Protein AF-A0A239I0W2-F1 (afdb_monomer_lite)

Structure (mmCIF, N/CA/C/O backbone):
data_AF-A0A239I0W2-F1
#
_entry.id   AF-A0A239I0W2-F1
#
loop_
_atom_site.group_PDB
_atom_site.id
_atom_site.type_symbol
_atom_site.label_atom_id
_atom_site.label_alt_id
_atom_site.label_comp_id
_atom_site.label_asym_id
_atom_site.label_entity_id
_atom_site.label_seq_id
_atom_site.pdbx_PDB_ins_code
_atom_site.Cartn_x
_atom_site.Cartn_y
_atom_site.Cartn_z
_atom_site.occupancy
_atom_site.B_iso_or_equiv
_atom_site.auth_seq_id
_atom_site.auth_comp_id
_atom_site.auth_asym_id
_atom_site.auth_atom_id
_atom_site.pdbx_PDB_model_num
ATOM 1 N N . MET A 1 1 ? 17.261 -7.254 -11.934 1.00 35.50 1 MET A N 1
ATOM 2 C CA . MET A 1 1 ? 16.416 -6.445 -12.837 1.00 35.50 1 MET A CA 1
ATOM 3 C C . MET A 1 1 ? 16.730 -4.997 -12.503 1.00 35.50 1 MET A C 1
ATOM 5 O O . MET A 1 1 ? 16.764 -4.676 -11.326 1.00 35.50 1 MET A O 1
ATOM 9 N N . SER A 1 2 ? 17.147 -4.183 -13.470 1.00 27.00 2 SER A N 1
ATOM 10 C CA . SER A 1 2 ? 17.556 -2.799 -13.203 1.00 27.00 2 SER A CA 1
ATOM 11 C C . SER A 1 2 ? 16.414 -1.898 -13.608 1.00 27.00 2 SER A C 1
ATOM 13 O O . SER A 1 2 ? 16.092 -1.856 -14.787 1.00 27.00 2 SER A O 1
ATOM 15 N N . TRP A 1 3 ? 15.837 -1.196 -12.646 1.00 40.69 3 TRP A N 1
ATOM 16 C CA . TRP A 1 3 ? 14.808 -0.207 -12.903 1.00 40.69 3 TRP A CA 1
ATOM 17 C C . TRP A 1 3 ? 15.434 1.182 -12.867 1.00 40.69 3 TRP A C 1
ATOM 19 O O . TRP A 1 3 ? 16.377 1.449 -12.122 1.00 40.69 3 TRP A O 1
ATOM 29 N N . THR A 1 4 ? 14.910 2.057 -13.702 1.00 29.58 4 THR A N 1
ATOM 30 C CA . THR A 1 4 ? 15.209 3.480 -13.695 1.00 29.58 4 THR A CA 1
ATOM 31 C C . THR A 1 4 ? 13.862 4.170 -13.674 1.00 29.58 4 THR A C 1
ATOM 33 O O . THR A 1 4 ? 13.246 4.267 -14.735 1.00 29.58 4 THR A O 1
ATOM 36 N N . PRO A 1 5 ? 13.367 4.605 -12.498 1.00 32.25 5 PRO A N 1
ATOM 37 C CA . PRO A 1 5 ? 12.377 5.664 -12.451 1.00 32.25 5 PRO A CA 1
ATOM 38 C C . PRO A 1 5 ? 12.811 6.750 -13.428 1.00 32.25 5 PRO A C 1
ATOM 40 O O . PRO A 1 5 ? 13.963 7.188 -13.369 1.00 32.25 5 PRO A O 1
ATOM 43 N N . GLY A 1 6 ? 11.935 7.145 -14.349 1.00 27.58 6 GLY A N 1
ATOM 44 C CA . GLY A 1 6 ? 12.206 8.298 -15.197 1.00 27.58 6 GLY A CA 1
ATOM 45 C C . GLY A 1 6 ? 12.576 9.527 -14.351 1.00 27.58 6 GLY A C 1
ATOM 46 O O . GLY A 1 6 ? 12.414 9.524 -13.124 1.00 27.58 6 GLY A O 1
ATOM 47 N N . PRO A 1 7 ? 13.073 10.614 -14.970 1.00 28.84 7 PRO A N 1
ATOM 48 C CA . PRO A 1 7 ? 13.047 11.900 -14.281 1.00 28.84 7 PRO A CA 1
ATOM 49 C C . PRO A 1 7 ? 11.642 12.087 -13.699 1.00 28.84 7 PRO A C 1
ATOM 51 O O . PRO A 1 7 ? 10.673 11.764 -14.383 1.00 28.84 7 PRO A O 1
ATOM 54 N N . PHE A 1 8 ? 11.535 12.568 -12.457 1.00 36.06 8 PHE A N 1
ATOM 55 C CA . PHE A 1 8 ? 10.269 13.041 -11.899 1.00 36.06 8 PHE A CA 1
ATOM 56 C C . PHE A 1 8 ? 9.732 14.161 -12.805 1.00 36.06 8 PHE A C 1
ATOM 58 O O . PHE A 1 8 ? 9.977 15.344 -12.583 1.0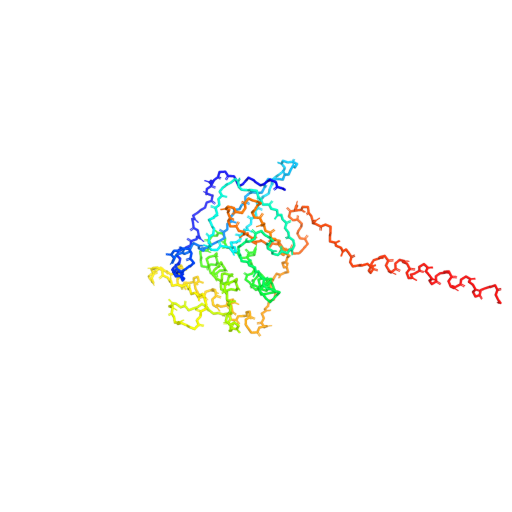0 36.06 8 PHE A O 1
ATOM 65 N N . GLY A 1 9 ? 9.076 13.790 -13.895 1.00 28.92 9 GLY A N 1
ATOM 66 C CA . GLY A 1 9 ? 8.245 14.653 -14.700 1.00 28.92 9 GLY A CA 1
ATOM 67 C C . GLY A 1 9 ? 6.846 14.401 -14.203 1.00 28.92 9 GLY A C 1
ATOM 68 O O . GLY A 1 9 ? 6.211 13.494 -14.709 1.00 28.92 9 GLY A O 1
ATOM 69 N N . TYR A 1 10 ? 6.429 15.140 -13.174 1.00 36.44 10 TYR A N 1
ATOM 70 C CA . TYR A 1 10 ? 5.086 15.058 -12.603 1.00 36.44 10 TYR A CA 1
ATOM 71 C C . TYR A 1 10 ? 4.049 15.360 -13.697 1.00 36.44 10 TYR A C 1
ATOM 73 O O . TYR A 1 10 ? 3.921 16.529 -14.078 1.00 36.44 10 TYR A O 1
ATOM 81 N N . PRO A 1 11 ? 3.319 14.369 -14.238 1.00 29.33 11 PRO A N 1
ATOM 82 C CA . PRO A 1 11 ? 2.270 14.608 -15.205 1.00 29.33 11 PRO A CA 1
ATOM 83 C C . PRO A 1 11 ? 0.937 14.592 -14.449 1.00 29.33 11 PRO A C 1
ATOM 85 O O . PRO A 1 11 ? 0.147 13.676 -14.605 1.00 29.33 11 PRO A O 1
ATOM 88 N N . GLY A 1 12 ? 0.692 15.590 -13.598 1.00 33.28 12 GLY A N 1
ATOM 89 C CA . GLY A 1 12 ? -0.578 15.708 -12.875 1.00 33.28 12 GLY A CA 1
ATOM 90 C C . GLY A 1 12 ? -0.415 16.259 -11.465 1.00 33.28 12 GLY A C 1
ATOM 91 O O . GLY A 1 12 ? 0.603 16.033 -10.814 1.00 33.28 12 GLY A O 1
ATOM 92 N N . ASP A 1 13 ? -1.402 17.037 -11.025 1.00 38.59 13 ASP A N 1
ATOM 93 C CA . ASP A 1 13 ? -1.449 17.663 -9.706 1.00 38.59 13 ASP A CA 1
ATOM 94 C C . ASP A 1 13 ? -1.295 16.619 -8.590 1.00 38.59 13 ASP A C 1
ATOM 96 O O . ASP A 1 13 ? -2.000 15.616 -8.570 1.00 38.59 13 ASP A O 1
ATOM 100 N N . TYR A 1 14 ? -0.370 16.871 -7.663 1.00 45.56 14 TYR A N 1
ATOM 101 C CA . TYR A 1 14 ? -0.052 16.045 -6.498 1.00 45.56 14 TYR A CA 1
ATOM 102 C C . TYR A 1 14 ? -1.301 15.511 -5.764 1.00 45.56 14 TYR A C 1
ATOM 104 O O . TYR A 1 14 ? -2.185 16.291 -5.409 1.00 45.56 14 TYR A O 1
ATOM 112 N N . LYS A 1 15 ? -1.353 14.193 -5.508 1.00 61.28 15 LYS A N 1
ATOM 113 C CA . LYS A 1 15 ? -2.392 13.515 -4.699 1.00 61.28 15 LYS A CA 1
ATOM 114 C C . LYS A 1 15 ? -1.787 12.623 -3.616 1.00 61.28 15 LYS A C 1
ATOM 116 O O . LYS A 1 15 ? -2.231 11.497 -3.395 1.00 61.28 15 LYS A O 1
ATOM 121 N N . TRP A 1 16 ? -0.728 13.124 -2.994 1.00 61.56 16 TRP A N 1
ATOM 122 C CA . TRP A 1 16 ? -0.186 12.597 -1.750 1.00 61.56 16 TRP A CA 1
ATOM 123 C C . TRP A 1 16 ? -0.358 13.640 -0.664 1.00 61.56 16 TRP A C 1
ATOM 125 O O . TRP A 1 16 ? -0.323 14.837 -0.946 1.00 61.56 16 TRP A O 1
ATOM 135 N N . ASP A 1 17 ? -0.500 13.170 0.565 1.00 62.50 17 ASP A N 1
ATOM 136 C CA . ASP A 1 17 ? -0.611 14.038 1.726 1.00 62.50 17 ASP A CA 1
ATOM 137 C C . ASP A 1 17 ? 0.373 13.639 2.822 1.00 62.50 17 ASP A C 1
ATOM 139 O O . ASP A 1 17 ? 0.927 12.534 2.807 1.00 62.50 17 ASP A O 1
ATOM 143 N N . THR A 1 18 ? 0.637 14.549 3.752 1.00 71.25 18 THR A N 1
ATOM 144 C CA . THR A 1 18 ? 1.572 14.315 4.855 1.00 71.25 18 THR A CA 1
ATOM 145 C C . THR A 1 18 ? 0.802 14.134 6.145 1.00 71.25 18 THR A C 1
ATOM 147 O O . THR A 1 18 ? 0.233 15.074 6.675 1.00 71.25 18 THR A O 1
ATOM 150 N N . PHE A 1 19 ? 0.862 12.938 6.715 1.00 64.88 19 PHE A N 1
ATOM 151 C CA . PHE A 1 19 ? 0.211 12.640 7.986 1.00 64.88 19 PHE A CA 1
ATOM 152 C C . PHE A 1 19 ? 1.243 12.609 9.099 1.00 64.88 19 PHE A C 1
ATOM 154 O O . PHE A 1 19 ? 2.369 12.137 8.902 1.00 64.88 19 PHE A O 1
ATOM 161 N N . LYS A 1 20 ? 0.868 13.058 10.300 1.00 68.75 20 LYS A N 1
ATOM 162 C CA . LYS A 1 20 ? 1.697 12.742 11.466 1.00 68.75 20 LYS A CA 1
ATOM 163 C C . LYS A 1 20 ? 1.524 11.268 11.785 1.00 68.75 20 LYS A C 1
ATOM 165 O O . LYS A 1 20 ? 0.404 10.770 11.904 1.00 68.75 20 LYS A O 1
ATOM 170 N N . THR A 1 21 ? 2.651 10.608 11.977 1.00 64.50 21 THR A N 1
ATOM 171 C CA . THR A 1 21 ? 2.736 9.208 12.380 1.00 64.50 21 THR A CA 1
ATOM 172 C C . THR A 1 21 ? 3.521 9.118 13.682 1.00 64.50 21 THR A C 1
ATOM 174 O O . THR A 1 21 ? 3.960 10.120 14.255 1.00 64.50 21 THR A O 1
ATOM 177 N N . ARG A 1 22 ? 3.681 7.905 14.206 1.00 61.81 22 ARG A N 1
ATOM 178 C CA . ARG A 1 22 ? 4.409 7.662 15.453 1.00 61.81 22 ARG A CA 1
ATOM 179 C C . ARG A 1 22 ? 5.835 8.219 15.360 1.00 61.81 22 ARG A C 1
ATOM 181 O O . ARG A 1 22 ? 6.540 7.904 14.418 1.00 61.81 22 ARG A O 1
ATOM 188 N N . ALA A 1 23 ? 6.303 8.956 16.372 1.00 49.62 23 ALA A N 1
ATOM 189 C CA . ALA A 1 23 ? 7.615 9.633 16.357 1.00 49.62 23 ALA A CA 1
ATOM 190 C C . ALA A 1 23 ? 8.834 8.731 16.047 1.00 49.62 23 ALA A C 1
ATOM 192 O O . ALA A 1 23 ? 9.859 9.222 15.579 1.00 49.62 23 ALA A O 1
ATOM 193 N N . ASN A 1 24 ? 8.726 7.422 16.304 1.00 49.91 24 ASN A N 1
ATOM 194 C CA . ASN A 1 24 ? 9.781 6.448 16.009 1.00 49.91 24 ASN A CA 1
ATOM 195 C C . ASN A 1 24 ? 9.766 5.948 14.552 1.00 49.91 24 ASN A C 1
ATOM 197 O O . ASN A 1 24 ? 10.725 5.309 14.140 1.00 49.91 24 ASN A O 1
ATOM 201 N N . LEU A 1 25 ? 8.707 6.233 13.790 1.00 56.81 25 LEU A N 1
ATOM 202 C CA . LEU A 1 25 ? 8.590 5.962 12.361 1.00 56.81 25 LEU A CA 1
ATOM 203 C C . LEU A 1 25 ? 8.789 7.294 11.624 1.00 56.81 25 LEU A C 1
ATOM 205 O O . LEU A 1 25 ? 8.070 8.260 11.873 1.00 56.81 25 LEU A O 1
ATOM 209 N N . SER A 1 26 ? 9.795 7.375 10.752 1.00 56.12 26 SER A N 1
ATOM 210 C CA . SER A 1 26 ? 10.005 8.522 9.848 1.00 56.12 26 SER A CA 1
ATOM 211 C C . SER A 1 26 ? 10.087 9.913 10.522 1.00 56.12 26 SER A C 1
ATOM 213 O O . SER A 1 26 ? 9.671 10.934 9.983 1.00 56.12 26 SER A O 1
ATOM 215 N N . GLY A 1 27 ? 10.590 9.986 11.760 1.00 59.31 27 GLY A N 1
ATOM 216 C CA . GLY A 1 27 ? 10.677 11.254 12.502 1.00 59.31 27 GLY A CA 1
ATOM 217 C C . GLY A 1 27 ? 9.320 11.872 12.877 1.00 59.31 27 GLY A C 1
ATOM 218 O O . GLY A 1 27 ? 9.277 13.045 13.251 1.00 59.31 27 GLY A O 1
ATOM 219 N N . GLY A 1 28 ? 8.230 11.096 12.809 1.00 64.25 28 GLY A N 1
ATOM 220 C CA . GLY A 1 28 ? 6.875 11.503 13.190 1.00 64.25 28 GLY A CA 1
ATOM 221 C C . GLY A 1 28 ? 5.999 12.041 12.057 1.00 64.25 28 GLY A C 1
ATOM 222 O O . GLY A 1 28 ? 4.925 12.573 12.339 1.00 64.25 28 GLY A O 1
ATOM 223 N N . GLN A 1 29 ? 6.427 11.928 10.797 1.00 70.19 29 GLN A N 1
ATOM 224 C CA . GLN A 1 29 ? 5.636 12.312 9.623 1.00 70.19 29 GLN A CA 1
ATOM 225 C C . GLN A 1 29 ? 5.795 11.285 8.505 1.00 70.19 29 GLN A C 1
ATOM 227 O O . GLN A 1 29 ? 6.887 10.781 8.294 1.00 70.19 29 GLN A O 1
ATOM 232 N N . ALA A 1 30 ? 4.734 11.001 7.757 1.00 73.56 30 ALA A N 1
ATOM 233 C CA . ALA A 1 30 ? 4.794 10.137 6.585 1.00 73.56 30 ALA A CA 1
ATOM 234 C C . ALA A 1 30 ? 4.029 10.747 5.417 1.00 73.56 30 ALA A C 1
ATOM 236 O O . ALA A 1 30 ? 2.905 11.220 5.587 1.00 73.56 30 ALA A O 1
ATOM 237 N N . THR A 1 31 ? 4.616 10.675 4.226 1.00 79.56 31 THR A N 1
ATOM 238 C CA . THR A 1 31 ? 3.895 10.941 2.983 1.00 79.56 31 THR A CA 1
ATOM 239 C C . THR A 1 31 ? 3.103 9.695 2.595 1.00 79.56 31 THR A C 1
ATOM 241 O O . THR A 1 31 ? 3.650 8.590 2.551 1.00 79.56 31 THR A O 1
ATOM 244 N N . ALA A 1 32 ? 1.811 9.867 2.332 1.00 84.88 32 ALA A N 1
ATOM 245 C CA . ALA A 1 32 ? 0.917 8.799 1.918 1.00 84.88 32 ALA A CA 1
ATOM 246 C C . ALA A 1 32 ? 0.326 9.117 0.543 1.00 84.88 32 ALA A C 1
ATOM 248 O O . ALA A 1 32 ? -0.224 10.194 0.342 1.00 84.88 32 ALA A O 1
ATOM 249 N N . GLY A 1 33 ? 0.443 8.179 -0.394 1.00 85.75 33 GLY A N 1
ATOM 250 C CA . GLY A 1 33 ? -0.170 8.249 -1.711 1.00 85.75 33 GLY A CA 1
ATOM 251 C C . GLY A 1 33 ? 0.384 7.186 -2.653 1.00 85.75 33 GLY A C 1
ATOM 252 O O . GLY A 1 33 ? 1.387 6.537 -2.358 1.00 85.75 33 GLY A O 1
ATOM 253 N N . ALA A 1 34 ? -0.284 7.020 -3.787 1.00 85.19 34 ALA A N 1
ATOM 254 C CA . ALA A 1 34 ? 0.155 6.166 -4.874 1.00 85.19 34 ALA A CA 1
ATOM 255 C C . ALA A 1 34 ? 1.339 6.787 -5.633 1.00 85.19 34 ALA A C 1
ATOM 257 O O . ALA A 1 34 ? 1.403 8.001 -5.844 1.00 85.19 34 ALA A O 1
ATOM 258 N N . PHE A 1 35 ? 2.248 5.942 -6.109 1.00 83.12 35 PHE A N 1
ATOM 259 C CA . PHE A 1 35 ? 3.333 6.328 -7.002 1.00 83.12 35 PHE A CA 1
ATOM 260 C C . PHE A 1 35 ? 3.037 5.870 -8.421 1.00 83.12 35 PHE A C 1
ATOM 262 O O . PHE A 1 35 ? 2.888 4.675 -8.668 1.00 83.12 35 PHE A O 1
ATOM 269 N N . GLU A 1 36 ? 3.025 6.806 -9.364 1.00 80.75 36 GLU A N 1
ATOM 270 C CA . GLU A 1 36 ? 3.105 6.482 -10.785 1.00 80.75 36 GLU A CA 1
ATOM 271 C C . GLU A 1 36 ? 4.571 6.281 -11.166 1.00 80.75 36 GLU A C 1
ATOM 273 O O . GLU A 1 36 ? 5.394 7.196 -11.071 1.00 80.75 36 GLU A O 1
ATOM 278 N N . LEU A 1 37 ? 4.914 5.058 -11.562 1.00 79.12 37 LEU A N 1
ATOM 279 C CA . LEU A 1 37 ? 6.281 4.658 -11.855 1.00 79.12 37 LEU A CA 1
ATOM 280 C C . LEU A 1 37 ? 6.390 4.145 -13.285 1.00 79.12 37 LEU A C 1
ATOM 282 O O . LEU A 1 37 ? 5.599 3.317 -13.730 1.00 79.12 37 LEU A O 1
ATOM 286 N N . THR A 1 38 ? 7.445 4.574 -13.973 1.00 80.94 38 THR A N 1
ATOM 287 C CA . THR A 1 38 ? 7.863 3.960 -15.231 1.00 80.94 38 THR A CA 1
ATOM 288 C C . THR A 1 38 ? 8.927 2.917 -14.959 1.00 80.94 38 THR A C 1
ATOM 290 O O . THR A 1 38 ? 9.954 3.148 -14.314 1.00 80.94 38 THR A O 1
ATOM 293 N N . ALA A 1 39 ? 8.677 1.755 -15.517 1.00 77.38 39 ALA A N 1
ATOM 294 C CA . ALA A 1 39 ? 9.457 0.561 -15.386 1.00 77.38 39 ALA A CA 1
ATOM 295 C C . ALA A 1 39 ? 10.274 0.371 -16.678 1.00 77.38 39 ALA A C 1
ATOM 297 O O . ALA A 1 39 ? 9.686 0.304 -17.746 1.00 77.38 39 ALA A O 1
ATOM 298 N N . THR A 1 40 ? 11.611 0.282 -16.625 1.00 81.44 40 THR A N 1
ATOM 299 C CA . THR A 1 40 ? 12.456 -0.115 -17.775 1.00 81.44 40 THR A CA 1
ATOM 300 C C . THR A 1 40 ? 12.961 -1.549 -17.610 1.00 81.44 40 THR A C 1
ATOM 302 O O . THR A 1 40 ? 13.585 -1.880 -16.602 1.00 81.44 40 THR A O 1
ATOM 305 N N . LEU A 1 41 ? 12.708 -2.399 -18.602 1.00 78.62 41 LEU A N 1
ATOM 306 C CA . LEU A 1 41 ? 13.092 -3.809 -18.626 1.00 78.62 41 LEU A CA 1
ATOM 307 C C . LEU A 1 41 ? 14.498 -4.021 -19.230 1.00 78.62 41 LEU A C 1
ATOM 309 O O . LEU A 1 41 ? 15.012 -3.155 -19.941 1.00 78.62 41 LEU A O 1
ATOM 313 N N . PRO A 1 42 ? 15.152 -5.180 -18.989 1.00 76.56 42 PRO A N 1
ATOM 314 C CA . PRO A 1 42 ? 16.476 -5.479 -19.553 1.00 76.56 42 PRO A CA 1
ATOM 315 C C . PRO A 1 42 ? 16.535 -5.472 -21.086 1.00 76.56 42 PRO A C 1
ATOM 317 O O . PRO A 1 42 ? 17.604 -5.268 -21.656 1.00 76.56 42 PRO A O 1
ATOM 320 N N . ASP A 1 43 ? 15.402 -5.702 -21.748 1.00 80.19 43 ASP A N 1
ATOM 321 C CA . ASP A 1 43 ? 15.254 -5.631 -23.203 1.00 80.19 43 ASP A CA 1
ATOM 322 C C . ASP A 1 43 ? 14.978 -4.204 -23.709 1.00 80.19 43 ASP A C 1
ATOM 324 O O . ASP A 1 43 ? 14.670 -4.022 -24.885 1.00 80.19 43 ASP A O 1
ATOM 328 N N . THR A 1 44 ? 15.122 -3.196 -22.839 1.00 79.50 44 THR A N 1
ATOM 329 C CA . THR A 1 44 ? 14.889 -1.759 -23.070 1.00 79.50 44 THR A CA 1
ATOM 330 C C . THR A 1 44 ? 13.435 -1.347 -23.278 1.00 79.50 44 THR A C 1
ATOM 332 O O . THR A 1 44 ? 13.171 -0.162 -23.479 1.00 79.50 44 THR A O 1
ATOM 335 N N . SER A 1 45 ? 12.485 -2.281 -23.198 1.00 80.38 45 SER A N 1
ATOM 336 C CA . SER A 1 45 ? 11.068 -1.927 -23.183 1.00 80.38 45 SER A CA 1
ATOM 337 C C . SER A 1 45 ? 10.691 -1.233 -21.873 1.00 80.38 45 SER A C 1
ATOM 339 O O . SER A 1 45 ? 11.366 -1.391 -20.850 1.00 80.38 45 SER A O 1
ATOM 341 N N . SER A 1 46 ? 9.622 -0.438 -21.904 1.00 80.06 46 SER A N 1
ATOM 342 C CA . SER A 1 46 ? 9.112 0.244 -20.721 1.00 80.06 46 SER A CA 1
ATOM 343 C C . SER A 1 46 ? 7.599 0.165 -20.613 1.00 80.06 46 SER A C 1
ATOM 345 O O . SER A 1 46 ? 6.906 0.119 -21.629 1.00 80.06 46 SER A O 1
ATOM 347 N N . PHE A 1 47 ? 7.097 0.191 -19.386 1.00 75.75 47 PHE A N 1
ATOM 348 C CA . PHE A 1 47 ? 5.672 0.299 -19.092 1.00 75.75 47 PHE A CA 1
ATOM 349 C C . PHE A 1 47 ? 5.463 1.116 -17.820 1.00 75.75 47 PHE A C 1
ATOM 351 O O . PHE A 1 47 ? 6.355 1.191 -16.975 1.00 75.75 47 PHE A O 1
ATOM 358 N N . ASP A 1 48 ? 4.288 1.714 -17.695 1.00 80.62 48 ASP A N 1
ATOM 359 C CA . ASP A 1 48 ? 3.903 2.491 -16.523 1.00 80.62 48 ASP A CA 1
ATOM 360 C C . ASP A 1 48 ? 3.020 1.645 -15.606 1.00 80.62 48 ASP A C 1
ATOM 362 O O . ASP A 1 48 ? 2.256 0.793 -16.068 1.00 80.62 48 ASP A O 1
ATOM 366 N N . PHE A 1 49 ? 3.152 1.850 -14.301 1.00 79.44 49 PHE A N 1
ATOM 367 C CA . PHE A 1 49 ? 2.378 1.142 -13.289 1.00 79.44 49 PHE A CA 1
ATOM 368 C C . PHE A 1 49 ? 2.249 1.981 -12.018 1.00 79.44 49 PHE A C 1
ATOM 370 O O . PHE A 1 49 ? 3.062 2.867 -11.749 1.00 79.44 49 PHE A O 1
ATOM 377 N N . THR A 1 50 ? 1.235 1.663 -11.218 1.00 83.94 50 THR A N 1
ATOM 378 C CA . THR A 1 50 ? 1.001 2.301 -9.923 1.00 83.94 50 THR A CA 1
ATOM 379 C C . THR A 1 50 ? 1.523 1.414 -8.801 1.00 83.94 50 THR A C 1
ATOM 381 O O . THR A 1 50 ? 1.248 0.214 -8.786 1.00 83.94 50 THR A O 1
ATOM 384 N N . ALA A 1 51 ? 2.260 1.984 -7.854 1.00 87.25 51 ALA A N 1
ATOM 385 C CA . ALA A 1 51 ? 2.790 1.273 -6.695 1.00 87.25 51 ALA A CA 1
ATOM 386 C C . ALA A 1 51 ? 2.557 2.041 -5.396 1.00 87.25 51 ALA A C 1
ATOM 388 O O . ALA A 1 51 ? 2.328 3.246 -5.406 1.00 87.25 51 ALA A O 1
ATOM 389 N N . PHE A 1 52 ? 2.653 1.329 -4.282 1.00 90.31 52 PHE A N 1
ATOM 390 C CA . PHE A 1 52 ? 2.463 1.849 -2.934 1.00 90.31 52 PHE A CA 1
ATOM 391 C C . PHE A 1 52 ? 3.649 1.459 -2.060 1.00 90.31 52 PHE A C 1
ATOM 393 O O . PHE A 1 52 ? 4.220 0.377 -2.232 1.00 90.31 52 PHE A O 1
ATOM 400 N N . SER A 1 53 ? 4.023 2.333 -1.131 1.00 89.62 53 SER A N 1
ATOM 401 C CA . SER A 1 53 ? 5.129 2.075 -0.210 1.00 89.62 53 SER A CA 1
ATOM 402 C C . SER A 1 53 ? 4.738 1.066 0.863 1.00 89.62 53 SER A C 1
ATOM 404 O O . SER A 1 53 ? 3.606 1.051 1.350 1.00 89.62 53 SER A O 1
ATOM 406 N N . LEU A 1 54 ? 5.703 0.247 1.269 1.00 89.12 54 LEU A N 1
ATOM 407 C CA . LEU A 1 54 ? 5.605 -0.654 2.418 1.00 89.12 54 LEU A CA 1
ATOM 408 C C . LEU A 1 54 ? 6.634 -0.344 3.506 1.00 89.12 54 LEU A C 1
ATOM 410 O O . LEU A 1 54 ? 6.718 -1.078 4.486 1.00 89.12 54 LEU A O 1
ATOM 414 N N . ASP A 1 55 ? 7.441 0.701 3.332 1.00 85.06 55 ASP A N 1
ATOM 415 C CA . ASP A 1 55 ? 8.541 1.020 4.237 1.00 85.06 55 ASP A CA 1
ATOM 416 C C . ASP A 1 55 ? 8.529 2.519 4.554 1.00 85.06 55 ASP A C 1
ATOM 418 O O . ASP A 1 55 ? 8.992 3.339 3.770 1.00 85.06 55 ASP A O 1
ATOM 422 N N . LEU A 1 56 ? 8.010 2.870 5.731 1.00 80.12 56 LEU A N 1
ATOM 423 C CA . LEU A 1 56 ? 7.977 4.242 6.241 1.00 80.12 56 LEU A CA 1
ATOM 424 C C . LEU A 1 56 ? 9.355 4.776 6.648 1.00 80.12 56 LEU A C 1
ATOM 426 O O . LEU A 1 56 ? 9.512 5.984 6.836 1.00 80.12 56 LEU A O 1
ATOM 430 N N . GLU A 1 57 ? 10.342 3.904 6.853 1.00 77.56 57 GLU A N 1
ATOM 431 C CA . GLU A 1 57 ? 11.660 4.298 7.356 1.00 77.56 57 GLU A CA 1
ATOM 432 C C . GLU A 1 57 ? 12.629 4.664 6.232 1.00 77.56 57 GLU A C 1
ATOM 434 O O . GLU A 1 57 ? 13.645 5.322 6.479 1.00 77.56 57 GLU A O 1
ATOM 439 N N . LYS A 1 58 ? 12.319 4.266 4.995 1.00 79.38 58 LYS A N 1
ATOM 440 C CA . LYS A 1 58 ? 13.147 4.547 3.824 1.00 79.38 58 LYS A CA 1
ATOM 441 C C . LYS A 1 58 ? 12.423 5.472 2.850 1.00 79.38 58 LYS A C 1
ATOM 443 O O . LYS A 1 58 ? 11.219 5.367 2.675 1.00 79.38 58 LYS A O 1
ATOM 448 N N . PRO A 1 59 ? 13.146 6.380 2.181 1.00 77.88 59 PRO A N 1
ATOM 449 C CA . PRO A 1 59 ? 12.540 7.252 1.188 1.00 77.88 59 PRO A CA 1
ATOM 450 C C . PRO A 1 59 ? 12.349 6.539 -0.157 1.00 77.88 59 PRO A C 1
ATOM 452 O O . PRO A 1 59 ? 13.130 5.652 -0.527 1.00 77.88 59 PRO A O 1
ATOM 455 N N . LEU A 1 60 ? 11.403 7.029 -0.962 1.00 80.19 60 LEU A N 1
ATOM 456 C CA . LEU A 1 60 ? 11.414 6.792 -2.404 1.00 80.19 60 LEU A CA 1
ATOM 457 C C . LEU A 1 60 ? 12.610 7.512 -3.030 1.00 80.19 60 LEU A C 1
ATOM 459 O O . LEU A 1 60 ? 12.738 8.734 -2.945 1.00 80.19 60 LEU A O 1
ATOM 463 N N . ILE A 1 61 ? 13.488 6.768 -3.699 1.00 79.06 61 ILE A N 1
ATOM 464 C CA . ILE A 1 61 ? 14.637 7.340 -4.407 1.00 79.06 61 ILE A CA 1
ATOM 465 C C . ILE A 1 61 ? 14.462 7.099 -5.909 1.00 79.06 61 ILE A C 1
ATOM 467 O O . ILE A 1 61 ? 14.111 6.003 -6.347 1.00 79.06 61 ILE A O 1
ATOM 471 N N . ALA A 1 62 ? 14.741 8.122 -6.718 1.00 74.81 62 ALA A N 1
ATOM 472 C CA . ALA A 1 62 ? 14.771 7.996 -8.174 1.00 74.81 62 ALA A CA 1
ATOM 473 C C . ALA A 1 62 ? 15.893 7.049 -8.643 1.00 74.81 62 ALA A C 1
ATOM 475 O O . ALA A 1 62 ? 16.910 6.874 -7.969 1.00 74.81 62 ALA A O 1
ATOM 476 N N . ASN A 1 63 ? 15.746 6.490 -9.847 1.00 74.12 63 ASN A N 1
ATOM 477 C CA . ASN A 1 63 ? 16.754 5.637 -10.491 1.00 74.12 63 ASN A CA 1
ATOM 478 C C . ASN A 1 63 ? 17.189 4.404 -9.668 1.00 74.12 63 ASN A C 1
ATOM 480 O O . ASN A 1 63 ? 18.335 3.964 -9.757 1.00 74.12 63 ASN A O 1
ATOM 484 N N . GLN A 1 64 ? 16.286 3.850 -8.854 1.00 80.81 64 GLN A N 1
ATOM 485 C CA . GLN A 1 64 ? 16.554 2.662 -8.046 1.00 80.81 64 GLN A CA 1
ATOM 486 C C . GLN A 1 64 ? 16.263 1.359 -8.776 1.00 80.81 64 GLN A C 1
ATOM 488 O O . GLN A 1 64 ? 15.287 1.251 -9.510 1.00 80.81 64 GLN A O 1
ATOM 493 N N . GLN A 1 65 ? 17.069 0.336 -8.484 1.00 83.62 65 GLN A N 1
ATOM 494 C CA . GLN A 1 65 ? 16.880 -1.010 -9.008 1.00 83.62 65 GLN A CA 1
ATOM 495 C C . GLN A 1 65 ? 16.056 -1.866 -8.050 1.00 83.62 65 GLN A C 1
ATOM 497 O O . GLN A 1 65 ? 16.494 -2.173 -6.943 1.00 83.62 65 GLN A O 1
ATOM 502 N N . TYR A 1 66 ? 14.907 -2.330 -8.518 1.00 85.25 66 TYR A N 1
ATOM 503 C CA . TYR A 1 66 ? 14.059 -3.297 -7.831 1.00 85.25 66 TYR A CA 1
ATOM 504 C C . TYR A 1 66 ? 14.189 -4.737 -8.352 1.00 85.25 66 TYR A C 1
ATOM 506 O O . TYR A 1 66 ? 14.377 -4.997 -9.542 1.00 85.25 66 TYR A O 1
ATOM 514 N N . THR A 1 67 ? 14.030 -5.704 -7.460 1.00 85.12 67 THR A N 1
ATOM 515 C CA . THR A 1 67 ? 13.767 -7.098 -7.820 1.00 85.12 67 THR A CA 1
ATOM 516 C C . THR A 1 67 ? 12.282 -7.365 -7.630 1.00 85.12 67 THR A C 1
ATOM 518 O O . THR A 1 67 ? 11.751 -7.072 -6.565 1.00 85.12 67 THR A O 1
ATOM 521 N N . VAL A 1 68 ? 11.623 -7.897 -8.661 1.00 84.38 68 VAL A N 1
ATOM 522 C CA . VAL A 1 68 ? 10.229 -8.341 -8.555 1.00 84.38 68 VAL A CA 1
ATOM 523 C C . VAL A 1 68 ? 10.213 -9.693 -7.856 1.00 84.38 68 VAL A C 1
ATOM 525 O O . VAL A 1 68 ? 10.921 -10.613 -8.278 1.00 84.38 68 VAL A O 1
ATOM 528 N N . THR A 1 69 ? 9.423 -9.814 -6.800 1.00 78.75 69 THR A N 1
ATOM 529 C CA . THR A 1 69 ? 9.267 -11.046 -6.028 1.00 78.75 69 THR A CA 1
ATOM 530 C C . THR A 1 69 ? 7.789 -11.358 -5.823 1.00 78.75 69 THR A C 1
ATOM 532 O O . THR A 1 69 ? 6.937 -10.474 -5.885 1.00 78.75 69 THR A O 1
ATOM 535 N N . ASN A 1 70 ? 7.489 -12.637 -5.580 1.00 72.19 70 ASN A N 1
ATOM 536 C CA . ASN A 1 70 ? 6.138 -13.104 -5.236 1.00 72.19 70 ASN A CA 1
ATOM 537 C C . ASN A 1 70 ? 5.911 -13.165 -3.718 1.00 72.19 70 ASN A C 1
ATOM 539 O O . ASN A 1 70 ? 4.806 -13.441 -3.272 1.00 72.19 70 ASN A O 1
ATOM 543 N N . TRP A 1 71 ? 6.967 -12.921 -2.949 1.00 71.88 71 TRP A N 1
ATOM 544 C CA . TRP A 1 71 ? 6.963 -12.893 -1.495 1.00 71.88 71 TRP A CA 1
ATOM 545 C C . TRP A 1 71 ? 7.484 -11.530 -1.051 1.00 71.88 71 TRP A C 1
ATOM 547 O O . TRP A 1 71 ? 8.348 -10.976 -1.752 1.00 71.88 71 TRP A O 1
ATOM 557 N N . PRO A 1 72 ? 7.003 -10.995 0.076 1.00 69.31 72 PRO A N 1
ATOM 558 C CA . PRO A 1 72 ? 7.555 -9.779 0.635 1.00 69.31 72 PRO A CA 1
ATOM 559 C C . PRO A 1 72 ? 9.014 -9.959 1.063 1.00 69.31 72 PRO A C 1
ATOM 561 O O . PRO A 1 72 ? 9.583 -11.053 1.076 1.00 69.31 72 PRO A O 1
ATOM 564 N N . PHE A 1 73 ? 9.650 -8.817 1.276 1.00 72.19 73 PHE A N 1
ATOM 565 C CA . PHE A 1 73 ? 11.076 -8.598 1.073 1.00 72.19 73 PHE A CA 1
ATOM 566 C C . PHE A 1 73 ? 11.988 -9.438 1.970 1.00 72.19 73 PHE A C 1
ATOM 568 O O . PHE A 1 73 ? 11.702 -9.678 3.133 1.00 72.19 73 PHE A O 1
ATOM 575 N N . SER A 1 74 ? 13.151 -9.824 1.443 1.00 67.06 74 SER A N 1
ATOM 576 C CA . SER A 1 74 ? 14.176 -10.592 2.163 1.00 67.06 74 SER A CA 1
ATOM 577 C C . SER A 1 74 ? 15.409 -9.765 2.557 1.00 67.06 74 SER A C 1
ATOM 579 O O . SER A 1 74 ? 16.394 -10.325 3.040 1.00 67.06 74 SER A O 1
ATOM 581 N N . ASN A 1 75 ? 15.434 -8.463 2.255 1.00 64.25 75 ASN A N 1
ATOM 582 C CA . ASN A 1 75 ? 16.595 -7.572 2.420 1.00 64.25 75 ASN A CA 1
ATOM 583 C C . ASN A 1 75 ? 16.477 -6.589 3.600 1.00 64.25 75 ASN A C 1
ATOM 585 O O . ASN A 1 75 ? 17.301 -5.680 3.706 1.00 64.25 75 ASN A O 1
ATOM 589 N N . GLY A 1 76 ? 15.505 -6.785 4.493 1.00 60.09 76 GLY A N 1
ATOM 590 C CA . GLY A 1 76 ? 15.229 -5.899 5.624 1.00 60.09 76 GLY A CA 1
ATOM 591 C C . GLY A 1 76 ? 14.286 -4.738 5.283 1.00 60.09 76 GLY A C 1
ATOM 592 O O . GLY A 1 76 ? 14.032 -4.429 4.119 1.00 60.09 76 GLY A O 1
ATOM 593 N N . GLY A 1 77 ? 13.771 -4.083 6.324 1.00 69.31 77 GLY A N 1
ATOM 594 C CA . GLY A 1 77 ? 12.595 -3.208 6.262 1.00 69.31 77 GLY A CA 1
ATOM 595 C C . GLY A 1 77 ? 11.500 -3.798 7.149 1.00 69.31 77 GLY A C 1
ATOM 596 O O . GLY A 1 77 ? 11.798 -4.217 8.268 1.00 69.31 77 GLY A O 1
ATOM 597 N N . VAL A 1 78 ? 10.268 -3.875 6.642 1.00 72.19 78 VAL A N 1
ATOM 598 C CA . VAL A 1 78 ? 9.165 -4.561 7.329 1.00 72.19 78 VAL A CA 1
ATOM 599 C C . VAL A 1 78 ? 9.101 -6.031 6.912 1.00 72.19 78 VAL A C 1
ATOM 601 O O . VAL A 1 78 ? 8.853 -6.336 5.745 1.00 72.19 78 VAL A O 1
ATOM 604 N N . ASP A 1 79 ? 9.298 -6.930 7.876 1.00 80.19 79 ASP A N 1
ATOM 605 C CA . ASP A 1 79 ? 9.034 -8.361 7.713 1.00 80.19 79 ASP A CA 1
ATOM 606 C C . ASP A 1 79 ? 7.527 -8.600 7.880 1.00 80.19 79 ASP A C 1
ATOM 608 O O . ASP A 1 79 ? 6.991 -8.503 8.986 1.00 80.19 79 ASP A O 1
ATOM 612 N N . LEU A 1 80 ? 6.835 -8.879 6.774 1.00 85.81 80 LEU A N 1
ATOM 613 C CA . LEU A 1 80 ? 5.399 -9.145 6.796 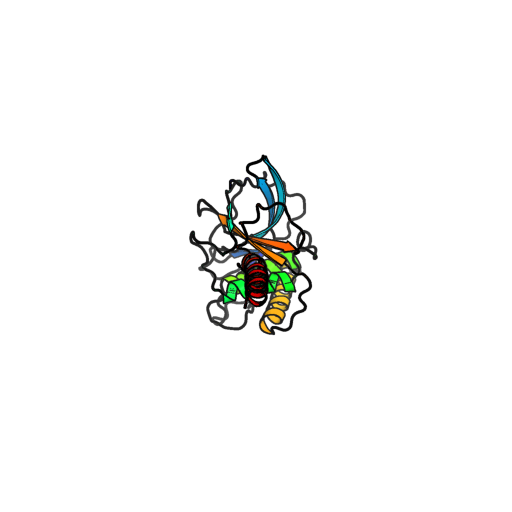1.00 85.81 80 LEU A CA 1
ATOM 614 C C . LEU A 1 80 ? 5.115 -10.577 7.255 1.00 85.81 80 LEU A C 1
ATOM 616 O O . LEU A 1 80 ? 5.791 -11.529 6.874 1.00 85.81 80 LEU A O 1
ATOM 620 N N . THR A 1 81 ? 4.083 -10.724 8.077 1.00 87.50 81 THR A N 1
ATOM 621 C CA . THR A 1 81 ? 3.515 -12.027 8.439 1.00 87.50 81 THR A CA 1
ATOM 622 C C . THR A 1 81 ? 2.533 -12.515 7.370 1.00 87.50 81 THR A C 1
ATOM 624 O O . THR A 1 81 ? 1.913 -11.703 6.685 1.00 87.50 81 THR A O 1
ATOM 627 N N . ASP A 1 82 ? 2.276 -13.827 7.307 1.00 86.50 82 ASP A N 1
ATOM 628 C CA . ASP A 1 82 ? 1.257 -14.418 6.415 1.00 86.50 82 ASP A CA 1
ATOM 629 C C . ASP A 1 82 ? -0.124 -13.739 6.551 1.00 86.50 82 ASP A C 1
ATOM 631 O O . ASP A 1 82 ? -0.870 -13.581 5.579 1.00 86.50 82 ASP A O 1
ATOM 635 N N . GLN A 1 83 ? -0.477 -13.320 7.773 1.00 87.69 83 GLN A N 1
ATOM 636 C CA . GLN A 1 83 ? -1.721 -12.601 8.043 1.00 87.69 83 GLN A CA 1
ATOM 637 C C . GLN A 1 83 ? -1.720 -11.215 7.388 1.00 87.69 83 GLN A C 1
ATOM 639 O O . GLN A 1 83 ? -2.729 -10.822 6.804 1.00 87.69 83 GLN A O 1
ATOM 644 N N . GLN A 1 84 ? -0.605 -10.488 7.462 1.00 89.88 84 GLN A N 1
ATOM 645 C CA . GLN A 1 84 ? -0.470 -9.175 6.834 1.00 89.88 84 GLN A CA 1
ATOM 646 C C . GLN A 1 84 ? -0.442 -9.288 5.313 1.00 89.88 84 GLN A C 1
ATOM 648 O O . GLN A 1 84 ? -1.122 -8.516 4.652 1.00 89.88 84 GLN A O 1
ATOM 653 N N . GLU A 1 85 ? 0.247 -10.279 4.743 1.00 89.38 85 GLU A N 1
ATOM 654 C CA . GLU A 1 85 ? 0.202 -10.542 3.297 1.00 89.38 85 GLU A CA 1
ATOM 655 C C . GLU A 1 85 ? -1.232 -10.787 2.810 1.00 89.38 85 GLU A C 1
ATOM 657 O O . GLU A 1 85 ? -1.685 -10.176 1.841 1.00 89.38 85 GLU A O 1
ATOM 662 N N . THR A 1 86 ? -1.976 -11.630 3.533 1.00 89.19 86 THR A N 1
ATOM 663 C CA . THR A 1 86 ? -3.389 -11.912 3.238 1.00 89.19 86 THR A CA 1
ATOM 664 C C . THR A 1 86 ? -4.246 -10.649 3.346 1.00 89.19 86 THR A C 1
ATOM 666 O O . THR A 1 86 ? -5.121 -10.413 2.513 1.00 89.19 86 THR A O 1
ATOM 669 N N . ALA A 1 87 ? -3.994 -9.819 4.358 1.00 91.69 87 ALA A N 1
ATOM 670 C CA . ALA A 1 87 ? -4.700 -8.561 4.553 1.00 91.69 87 ALA A CA 1
ATOM 671 C C . ALA A 1 87 ? -4.385 -7.536 3.452 1.00 91.69 87 ALA A C 1
ATOM 673 O O . ALA A 1 87 ? -5.299 -6.865 2.982 1.00 91.69 87 ALA A O 1
ATOM 674 N N . ILE A 1 88 ? -3.134 -7.450 2.989 1.00 92.62 88 ILE A N 1
ATOM 675 C CA . ILE A 1 88 ? -2.734 -6.578 1.875 1.00 92.62 88 ILE A CA 1
ATOM 676 C C . ILE A 1 88 ? -3.428 -7.019 0.585 1.00 92.62 88 ILE A C 1
ATOM 678 O O . ILE A 1 88 ? -4.008 -6.182 -0.101 1.00 92.62 88 ILE A O 1
ATOM 682 N N . GLN A 1 89 ? -3.447 -8.320 0.283 1.00 91.06 89 GLN A N 1
ATOM 683 C CA . GLN A 1 89 ? -4.212 -8.848 -0.852 1.00 91.06 89 GLN A CA 1
ATOM 684 C C . GLN A 1 89 ? -5.688 -8.436 -0.770 1.00 91.06 89 GLN A C 1
ATOM 686 O O . GLN A 1 89 ? -6.232 -7.876 -1.720 1.00 91.06 89 GLN A O 1
ATOM 691 N N . ALA A 1 90 ? -6.316 -8.632 0.391 1.00 90.88 90 ALA A N 1
ATOM 692 C CA . ALA A 1 90 ? -7.705 -8.243 0.598 1.00 90.88 90 ALA A CA 1
ATOM 693 C C . ALA A 1 90 ? -7.926 -6.723 0.486 1.00 90.88 90 ALA A C 1
ATOM 695 O O . ALA A 1 90 ? -8.966 -6.306 -0.018 1.00 90.88 90 ALA A O 1
ATOM 696 N N . LEU A 1 91 ? -6.970 -5.882 0.900 1.00 92.00 91 LEU A N 1
ATOM 697 C CA . LEU A 1 91 ? -7.056 -4.431 0.705 1.00 92.00 91 LEU A CA 1
ATOM 698 C C . LEU A 1 91 ? -7.128 -4.063 -0.777 1.00 92.00 91 LEU A C 1
ATOM 700 O O . LEU A 1 91 ? -7.984 -3.261 -1.145 1.00 92.00 91 LEU A O 1
ATOM 704 N N . PHE A 1 92 ? -6.273 -4.646 -1.623 1.00 90.69 92 PHE A N 1
ATOM 705 C CA . PHE A 1 92 ? -6.323 -4.415 -3.071 1.00 90.69 92 PHE A CA 1
ATOM 706 C C . PHE A 1 92 ? -7.667 -4.861 -3.663 1.00 90.69 92 PHE A C 1
ATOM 708 O O . PHE A 1 92 ? -8.268 -4.129 -4.446 1.00 90.69 92 PHE A O 1
ATOM 715 N N . ASP A 1 93 ? -8.178 -6.013 -3.235 1.00 87.75 93 ASP A N 1
ATOM 716 C CA . ASP A 1 93 ? -9.450 -6.557 -3.718 1.00 87.75 93 ASP A CA 1
ATOM 717 C C . ASP A 1 93 ? -10.684 -5.740 -3.269 1.00 87.75 93 ASP A C 1
ATOM 719 O O . ASP A 1 93 ? -11.681 -5.688 -3.994 1.00 87.75 93 ASP A O 1
ATOM 723 N N . ILE A 1 94 ? -10.629 -5.110 -2.085 1.00 88.31 94 ILE A N 1
ATOM 724 C CA . ILE A 1 94 ? -11.699 -4.262 -1.521 1.00 88.31 94 ILE A CA 1
ATOM 725 C C . ILE A 1 94 ? -11.661 -2.847 -2.105 1.00 88.31 94 ILE A C 1
ATOM 727 O O . ILE A 1 94 ? -12.704 -2.288 -2.441 1.00 88.31 94 ILE A O 1
ATOM 731 N N . ALA A 1 95 ? -10.475 -2.236 -2.138 1.00 85.94 95 ALA A N 1
ATOM 732 C CA . ALA A 1 95 ? -10.309 -0.832 -2.504 1.00 85.94 95 ALA A CA 1
ATOM 733 C C . ALA A 1 95 ? -10.240 -0.620 -4.016 1.00 85.94 95 ALA A C 1
ATOM 735 O O . ALA A 1 95 ? -10.499 0.487 -4.474 1.00 85.94 95 ALA A O 1
ATOM 736 N N . ASP A 1 96 ? -9.907 -1.666 -4.773 1.00 82.81 96 ASP A N 1
ATOM 737 C CA . ASP A 1 96 ? -9.862 -1.649 -6.231 1.00 82.81 96 ASP A CA 1
ATOM 738 C C . ASP A 1 96 ? -8.940 -0.559 -6.811 1.00 82.81 96 ASP A C 1
ATOM 740 O O . ASP A 1 96 ? -9.375 0.276 -7.614 1.00 82.81 96 ASP A O 1
ATOM 744 N N . PRO A 1 97 ? -7.651 -0.530 -6.409 1.00 70.75 97 PRO A N 1
ATOM 745 C CA . PRO A 1 97 ? -6.767 0.592 -6.685 1.00 70.75 97 PRO A CA 1
ATOM 746 C C . PRO A 1 97 ? -6.482 0.855 -8.159 1.00 70.75 97 PRO A C 1
ATOM 748 O O . PRO A 1 97 ? -6.022 1.940 -8.500 1.00 70.75 97 PRO A O 1
ATOM 751 N N . MET A 1 98 ? -6.773 -0.111 -9.034 1.00 66.62 98 MET A N 1
ATOM 752 C CA . MET A 1 98 ? -6.599 0.040 -10.479 1.00 66.62 98 MET A CA 1
ATOM 753 C C . MET A 1 98 ? -7.901 0.389 -11.215 1.00 66.62 98 MET A C 1
ATOM 755 O O . MET A 1 98 ? -7.836 0.690 -12.407 1.00 66.62 98 MET A O 1
ATOM 759 N N . SER A 1 99 ? -9.072 0.336 -10.561 1.00 65.44 99 SER A N 1
ATOM 760 C CA . SER A 1 99 ? -10.355 0.714 -11.177 1.00 65.44 99 SER A CA 1
ATOM 761 C C . SER A 1 99 ? -10.877 2.074 -10.715 1.00 65.44 99 SER A C 1
ATOM 763 O O . SER A 1 99 ? -11.524 2.771 -11.504 1.00 65.44 99 SER A O 1
ATOM 765 N N . LEU A 1 100 ? -10.596 2.480 -9.471 1.00 59.72 100 LEU A N 1
ATOM 766 C CA . LEU A 1 100 ? -10.882 3.844 -9.033 1.00 59.72 100 LEU A CA 1
ATOM 767 C C . LEU A 1 100 ? -9.745 4.777 -9.460 1.00 59.72 100 LEU A C 1
ATOM 769 O O . LEU A 1 100 ? -8.604 4.375 -9.676 1.00 59.72 100 LEU A O 1
ATOM 773 N N . ASP A 1 101 ? -10.074 6.059 -9.553 1.00 63.28 101 ASP A N 1
ATOM 774 C CA . ASP A 1 101 ? -9.148 7.128 -9.904 1.00 63.28 101 ASP A CA 1
ATOM 775 C C . ASP A 1 101 ? -8.217 7.477 -8.723 1.00 63.28 101 ASP A C 1
ATOM 777 O O . ASP A 1 101 ? -8.313 8.536 -8.098 1.00 63.28 101 ASP A O 1
ATOM 781 N N . PHE A 1 102 ? -7.348 6.531 -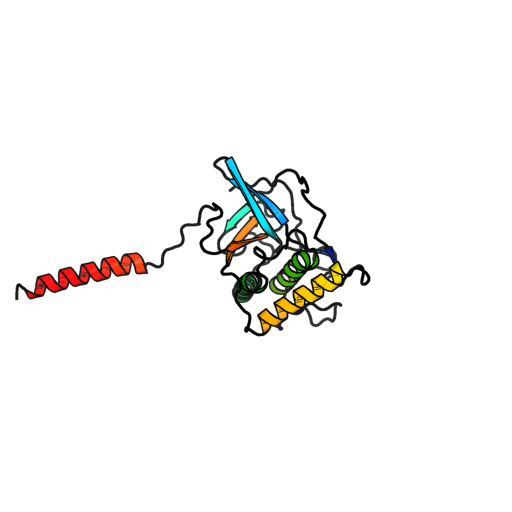8.359 1.00 67.19 102 PHE A N 1
ATOM 782 C CA . PHE A 1 102 ? -6.341 6.690 -7.305 1.00 67.19 102 PHE A CA 1
ATOM 783 C C . PHE A 1 102 ? -5.207 7.633 -7.708 1.00 67.19 102 PHE A C 1
ATOM 785 O O . PHE A 1 102 ? -4.388 7.986 -6.866 1.00 67.19 102 PHE A O 1
ATOM 792 N N . THR A 1 103 ? -5.145 8.053 -8.970 1.00 61.69 103 THR A N 1
ATOM 793 C CA . THR A 1 103 ? -4.099 8.952 -9.459 1.00 61.69 103 THR A CA 1
ATOM 794 C C . THR A 1 103 ? -4.549 10.410 -9.477 1.00 61.69 103 THR A C 1
ATOM 796 O O . THR A 1 103 ? -3.704 11.292 -9.339 1.00 61.69 103 THR A O 1
ATOM 799 N N . THR A 1 104 ? -5.859 10.698 -9.534 1.00 67.25 104 THR A N 1
ATOM 800 C CA . THR A 1 104 ? -6.369 12.081 -9.449 1.00 67.25 104 THR A CA 1
ATOM 801 C C . THR A 1 104 ? -7.119 12.423 -8.158 1.00 67.25 104 THR A C 1
ATOM 803 O O . THR A 1 104 ? -7.366 13.607 -7.905 1.00 67.25 104 THR A O 1
ATOM 806 N N . ASN A 1 105 ? -7.426 11.447 -7.293 1.00 80.88 105 ASN A N 1
ATOM 807 C CA . ASN A 1 105 ? -8.114 11.689 -6.021 1.00 80.88 105 ASN A CA 1
ATOM 808 C C . ASN A 1 105 ? -7.243 11.368 -4.792 1.00 80.88 105 ASN A C 1
ATOM 810 O O . ASN A 1 105 ? -6.999 10.206 -4.465 1.00 80.88 105 ASN A O 1
ATOM 814 N N . GLU A 1 106 ? -6.843 12.413 -4.062 1.00 83.06 106 GLU A N 1
ATOM 815 C CA . GLU A 1 106 ? -6.008 12.322 -2.854 1.00 83.06 106 GLU A CA 1
ATOM 816 C C . GLU A 1 106 ? -6.678 11.544 -1.723 1.00 83.06 106 GLU A C 1
ATOM 818 O O . GLU A 1 106 ? -6.002 10.819 -1.004 1.00 83.06 106 GLU A O 1
ATOM 823 N N . ILE A 1 107 ? -8.009 11.602 -1.609 1.00 87.81 107 ILE A N 1
ATOM 824 C CA . ILE A 1 107 ? -8.748 10.852 -0.588 1.00 87.81 107 ILE A CA 1
ATOM 825 C C . ILE A 1 107 ? -8.541 9.350 -0.791 1.00 87.81 107 ILE A C 1
ATOM 827 O O . ILE A 1 107 ? -8.303 8.616 0.169 1.00 87.81 107 ILE A O 1
ATOM 831 N N . TYR A 1 108 ? -8.613 8.890 -2.041 1.00 88.25 108 TYR A N 1
ATOM 832 C CA . TYR A 1 108 ? -8.438 7.479 -2.365 1.00 88.25 108 TYR A CA 1
ATOM 833 C C . TYR A 1 108 ? -6.961 7.090 -2.291 1.00 88.25 108 TYR A C 1
ATOM 835 O O . TYR A 1 108 ? -6.618 6.190 -1.529 1.00 88.25 108 TYR A O 1
ATOM 843 N N . SER A 1 109 ? -6.089 7.817 -2.996 1.00 87.81 109 SER A N 1
ATOM 844 C CA . SER A 1 109 ? -4.630 7.629 -3.002 1.00 87.81 109 SER A CA 1
ATOM 845 C C . SER A 1 109 ? -4.042 7.534 -1.592 1.00 87.81 109 SER A C 1
ATOM 847 O O . SER A 1 109 ? -3.507 6.494 -1.190 1.00 87.81 109 SER A O 1
ATOM 849 N N . SER A 1 110 ? -4.194 8.605 -0.812 1.00 88.06 110 SER A N 1
ATOM 850 C CA . SER A 1 110 ? -3.648 8.707 0.535 1.00 88.06 110 SER A CA 1
ATOM 851 C C . SER A 1 110 ? -4.360 7.749 1.481 1.00 88.06 110 SER A C 1
ATOM 853 O O . SER A 1 110 ? -3.705 7.070 2.265 1.00 88.06 110 SER A O 1
ATOM 855 N N . GLY A 1 111 ? -5.688 7.625 1.392 1.00 91.12 111 GLY A N 1
ATOM 856 C CA . GLY A 1 111 ? -6.444 6.751 2.287 1.00 91.12 111 GLY A CA 1
ATOM 857 C C . GLY A 1 111 ? -6.109 5.267 2.108 1.00 91.12 111 GLY A C 1
ATOM 858 O O . GLY A 1 111 ? -5.982 4.541 3.093 1.00 91.12 111 GLY A O 1
ATOM 859 N N . PHE A 1 112 ? -5.871 4.802 0.880 1.00 92.44 112 PHE A N 1
ATOM 860 C CA . PHE A 1 112 ? -5.395 3.435 0.669 1.00 92.44 112 PHE A CA 1
ATOM 861 C C . PHE A 1 112 ? -3.976 3.228 1.190 1.00 92.44 112 PHE A C 1
ATOM 863 O O . PHE A 1 112 ? -3.733 2.246 1.887 1.00 92.44 112 PHE A O 1
ATOM 870 N N . GLN A 1 113 ? -3.061 4.167 0.939 1.00 91.88 113 GLN A N 1
ATOM 871 C CA . GLN A 1 113 ? -1.704 4.086 1.481 1.00 91.88 113 GLN A CA 1
ATOM 872 C C . GLN A 1 113 ? -1.695 4.095 3.024 1.00 91.88 113 GLN A C 1
ATOM 874 O O . GLN A 1 113 ? -0.910 3.376 3.640 1.00 91.88 113 GLN A O 1
ATOM 879 N N . LEU A 1 114 ? -2.590 4.852 3.666 1.00 92.00 114 LEU A N 1
ATOM 880 C CA . LEU A 1 114 ? -2.752 4.845 5.122 1.00 92.00 114 LEU A CA 1
ATOM 881 C C . LEU A 1 114 ? -3.287 3.510 5.650 1.00 92.00 114 LEU A C 1
ATOM 883 O O . LEU A 1 114 ? -2.767 2.999 6.640 1.00 92.00 114 LEU A O 1
ATOM 887 N N . ALA A 1 115 ? -4.297 2.928 4.999 1.00 93.50 115 ALA A N 1
ATOM 888 C CA . ALA A 1 115 ? -4.790 1.598 5.359 1.00 93.50 115 ALA A CA 1
ATOM 889 C C . ALA A 1 115 ? -3.714 0.521 5.162 1.00 93.50 115 ALA A C 1
ATOM 891 O O . ALA A 1 115 ? -3.604 -0.402 5.968 1.00 93.50 115 ALA A O 1
ATOM 892 N N . LEU A 1 116 ? -2.895 0.660 4.118 1.00 93.31 116 LEU A N 1
ATOM 893 C CA . LEU A 1 116 ? -1.761 -0.218 3.876 1.00 93.31 116 LEU A CA 1
ATOM 894 C C . LEU A 1 116 ? -0.739 -0.122 5.014 1.00 93.31 116 LEU A C 1
ATOM 896 O O . LEU A 1 116 ? -0.348 -1.151 5.558 1.00 93.31 116 LEU A O 1
ATOM 900 N N . TYR A 1 117 ? -0.357 1.088 5.431 1.00 91.31 117 TYR A N 1
ATOM 901 C CA . TYR A 1 117 ? 0.555 1.270 6.563 1.00 91.31 117 TYR A CA 1
ATOM 902 C C . TYR A 1 117 ? -0.011 0.742 7.880 1.00 91.31 117 TYR A C 1
ATOM 904 O O . TYR A 1 117 ? 0.739 0.137 8.643 1.00 91.31 117 TYR A O 1
ATOM 912 N N . GLU A 1 118 ? -1.312 0.899 8.130 1.00 91.19 118 GLU A N 1
ATOM 913 C CA . GLU A 1 118 ? -1.961 0.263 9.278 1.00 91.19 118 GLU A CA 1
ATOM 914 C C . GLU A 1 118 ? -1.740 -1.252 9.248 1.00 91.19 118 GLU A C 1
ATOM 916 O O . GLU A 1 118 ? -1.226 -1.808 10.208 1.00 91.19 118 GLU A O 1
ATOM 921 N N . VAL A 1 119 ? -2.034 -1.930 8.136 1.00 91.88 119 VAL A N 1
ATOM 922 C CA . VAL A 1 119 ? -1.835 -3.388 8.039 1.00 91.88 119 VAL A CA 1
ATOM 923 C C . VAL A 1 119 ? -0.366 -3.783 8.214 1.00 91.88 119 VAL A C 1
ATOM 925 O O . VAL A 1 119 ? -0.062 -4.750 8.914 1.00 91.88 119 VAL A O 1
ATOM 928 N N . VAL A 1 120 ? 0.550 -3.038 7.596 1.00 90.25 120 VAL A N 1
ATOM 929 C CA . VAL A 1 120 ? 1.997 -3.305 7.606 1.00 90.25 120 VAL A CA 1
ATOM 930 C C . VAL A 1 120 ? 2.606 -3.131 9.002 1.00 90.25 120 VAL A C 1
ATOM 932 O O . VAL A 1 120 ? 3.456 -3.928 9.399 1.00 90.25 120 VAL A O 1
ATOM 935 N N . TYR A 1 121 ? 2.174 -2.124 9.763 1.00 86.69 121 TYR A N 1
ATOM 936 C CA . TYR A 1 121 ? 2.762 -1.780 11.064 1.00 86.69 121 TYR A CA 1
ATOM 937 C C . TYR A 1 121 ? 1.915 -2.204 12.273 1.00 86.69 121 TYR A C 1
ATOM 939 O O . TYR A 1 121 ? 2.373 -2.073 13.415 1.00 86.69 121 TYR A O 1
ATOM 947 N N . GLU A 1 122 ? 0.715 -2.745 12.054 1.00 85.69 122 GLU A N 1
ATOM 948 C CA . GLU A 1 122 ? -0.128 -3.278 13.120 1.00 85.69 122 GLU A CA 1
ATOM 949 C C . GLU A 1 122 ? 0.484 -4.554 13.718 1.00 85.69 122 GLU A C 1
ATOM 951 O O . GLU A 1 122 ? 0.628 -5.584 13.060 1.00 85.69 122 GLU A O 1
ATOM 956 N N . THR A 1 123 ? 0.865 -4.480 14.994 1.00 80.44 123 THR A N 1
ATOM 957 C CA . THR A 1 123 ? 1.621 -5.534 15.706 1.00 80.44 123 THR A CA 1
ATOM 958 C C . THR A 1 123 ? 0.962 -5.976 17.013 1.00 80.44 123 THR A C 1
ATOM 960 O O . THR A 1 123 ? 1.437 -6.902 17.672 1.00 80.44 123 THR A O 1
ATOM 963 N N . SER A 1 124 ? -0.134 -5.333 17.411 1.00 76.31 124 SER A N 1
ATOM 964 C CA . SER A 1 124 ? -0.860 -5.609 18.652 1.00 76.31 124 SER A CA 1
ATOM 965 C C . SER A 1 124 ? -1.884 -6.743 18.526 1.00 76.31 124 SER A C 1
ATOM 967 O O . SER A 1 124 ? -2.383 -7.223 19.545 1.00 76.31 124 SER A O 1
ATOM 969 N N . GLY A 1 125 ? -2.170 -7.204 17.301 1.00 74.94 125 GLY A N 1
ATOM 970 C CA . GLY A 1 125 ? -3.146 -8.268 17.025 1.00 74.94 125 GLY A CA 1
ATOM 971 C C . GLY A 1 125 ? -4.601 -7.817 17.183 1.00 74.94 125 GLY A C 1
ATOM 972 O O . GLY A 1 125 ? -5.507 -8.651 17.235 1.00 74.94 125 GLY A O 1
ATOM 973 N N . ASN A 1 126 ? -4.820 -6.506 17.287 1.00 81.81 126 ASN A N 1
ATOM 974 C CA . ASN A 1 126 ? -6.139 -5.893 17.324 1.00 81.81 126 ASN A CA 1
ATOM 975 C C . ASN A 1 126 ? -6.730 -5.779 15.906 1.00 81.81 126 ASN A C 1
ATOM 977 O O . ASN A 1 126 ? -6.002 -5.906 14.921 1.00 81.81 126 ASN A O 1
ATOM 981 N N . PRO A 1 127 ? -8.049 -5.539 15.778 1.00 86.44 127 PRO A N 1
ATOM 982 C CA . PRO A 1 127 ? -8.639 -5.147 14.502 1.00 86.44 127 PRO A CA 1
ATOM 983 C C . PRO A 1 127 ? -7.949 -3.899 13.942 1.00 86.44 127 PRO A C 1
ATOM 985 O O . PRO A 1 127 ? -7.686 -2.963 14.698 1.00 86.44 127 PRO A O 1
ATOM 988 N N . TYR A 1 128 ? -7.714 -3.868 12.631 1.00 89.69 128 TYR A N 1
ATOM 989 C CA . TYR A 1 128 ? -7.045 -2.748 11.970 1.00 89.69 128 TYR A CA 1
ATOM 990 C C . TYR A 1 128 ? -7.884 -1.475 12.076 1.00 89.69 128 TYR A C 1
ATOM 992 O O . TYR A 1 128 ? -9.052 -1.470 11.672 1.00 89.69 128 TYR A O 1
ATOM 1000 N N . THR A 1 129 ? -7.323 -0.396 12.612 1.00 89.81 129 THR A N 1
ATOM 1001 C CA . THR A 1 129 ? -8.047 0.870 12.762 1.00 89.81 129 THR A CA 1
ATOM 1002 C C . THR A 1 129 ? -7.085 2.038 12.883 1.00 89.81 129 THR A C 1
ATOM 1004 O O . THR A 1 129 ? -6.241 2.087 13.772 1.00 89.81 129 THR A O 1
ATOM 1007 N N . LEU A 1 130 ? -7.301 3.067 12.067 1.00 87.25 130 LEU A N 1
ATOM 1008 C CA . LEU A 1 130 ? -6.573 4.318 12.220 1.00 87.25 130 LEU A CA 1
ATOM 1009 C C . LEU A 1 130 ? -7.210 5.147 13.327 1.00 87.25 130 LEU A C 1
ATOM 1011 O O . LEU A 1 130 ? -8.371 5.558 13.229 1.00 87.25 130 LEU A O 1
ATOM 1015 N N . ALA A 1 131 ? -6.433 5.423 14.369 1.00 75.88 131 ALA A N 1
ATOM 1016 C CA . ALA A 1 131 ? -6.758 6.470 15.323 1.00 75.88 131 ALA A CA 1
ATOM 1017 C C . ALA A 1 131 ? -6.311 7.841 14.783 1.00 75.88 131 ALA A C 1
ATOM 1019 O O . ALA A 1 131 ? -5.277 7.952 14.125 1.00 75.88 131 ALA A O 1
ATOM 1020 N N . PHE A 1 132 ? -7.077 8.886 15.110 1.00 69.31 132 PHE A N 1
ATOM 1021 C CA . PHE A 1 132 ? -6.714 10.284 14.831 1.00 69.31 132 PHE A CA 1
ATOM 1022 C C . PHE A 1 132 ? -5.652 10.825 15.793 1.00 69.31 132 PHE A C 1
ATOM 1024 O O . PHE A 1 132 ? -5.064 11.865 15.541 1.00 69.31 132 PHE A O 1
ATOM 1031 N N . GLU A 1 133 ? -5.402 10.136 16.903 1.00 65.38 133 GLU A N 1
ATOM 1032 C CA . GLU A 1 133 ? -4.419 10.538 17.901 1.00 65.38 133 GLU A CA 1
ATOM 1033 C C . GLU A 1 133 ? -3.670 9.305 18.399 1.00 65.38 133 GLU A C 1
ATOM 1035 O O . GLU A 1 133 ? -4.186 8.185 18.351 1.00 65.38 133 GLU A O 1
ATOM 1040 N N . SER A 1 134 ? -2.477 9.522 18.957 1.00 63.19 134 SER A N 1
ATOM 1041 C CA . SER A 1 134 ? -1.724 8.516 19.711 1.00 63.19 134 SER A CA 1
ATOM 1042 C C . SER A 1 134 ? -2.447 8.153 21.022 1.00 63.19 134 SER A C 1
ATOM 1044 O O . SER A 1 134 ? -1.923 8.347 22.121 1.00 63.19 134 SER A O 1
ATOM 1046 N N . SER A 1 135 ? -3.655 7.600 20.944 1.00 54.94 135 SER A N 1
ATOM 1047 C CA . SER A 1 135 ? -4.211 6.808 22.034 1.00 54.94 135 SER A CA 1
ATOM 1048 C C . SER A 1 135 ? -3.351 5.550 22.100 1.00 54.94 135 SER A C 1
ATOM 1050 O O . SER A 1 135 ? -3.261 4.830 21.112 1.00 54.94 135 SER A O 1
ATOM 1052 N N . GLY A 1 136 ? -2.628 5.321 23.200 1.00 55.25 136 GLY A N 1
ATOM 1053 C CA . GLY A 1 136 ? -1.572 4.295 23.317 1.00 55.25 136 GLY A CA 1
ATOM 1054 C C . GLY A 1 136 ? -1.996 2.826 23.120 1.00 55.25 136 GLY A C 1
ATOM 1055 O O . GLY A 1 136 ? -1.290 1.932 23.577 1.00 55.25 136 GLY A O 1
ATOM 1056 N N . THR A 1 137 ? -3.146 2.585 22.495 1.00 54.84 137 THR A N 1
ATOM 1057 C CA . THR A 1 137 ? -3.749 1.308 22.123 1.00 54.84 137 THR A CA 1
ATOM 1058 C C . THR A 1 137 ? -3.565 0.926 20.652 1.00 54.84 137 THR A C 1
ATOM 1060 O O . THR A 1 137 ? -3.587 -0.270 20.383 1.00 54.84 137 THR A O 1
ATOM 1063 N N . THR A 1 138 ? -3.373 1.866 19.713 1.00 57.00 138 THR A N 1
ATOM 1064 C CA . THR A 1 138 ? -3.103 1.529 18.295 1.00 57.00 138 THR A CA 1
ATOM 1065 C C . THR A 1 138 ? -1.606 1.574 18.003 1.00 57.00 138 THR A C 1
ATOM 1067 O O . THR A 1 138 ? -0.877 2.409 18.553 1.00 57.00 138 THR A O 1
ATOM 1070 N N . THR A 1 139 ? -1.109 0.644 17.179 1.00 64.69 139 THR A N 1
ATOM 1071 C CA . THR A 1 139 ? 0.329 0.605 16.860 1.00 64.69 139 THR A CA 1
ATOM 1072 C C . THR A 1 139 ? 0.739 1.571 15.751 1.00 64.69 139 THR A C 1
ATOM 1074 O O . THR A 1 139 ? 1.879 2.054 15.778 1.00 64.69 139 THR A O 1
ATOM 1077 N N . PHE A 1 140 ? -0.211 1.968 14.902 1.00 75.31 140 PHE A N 1
ATOM 1078 C CA . PHE A 1 140 ? -0.102 3.053 13.933 1.00 75.31 140 PHE A CA 1
ATOM 1079 C C . PHE A 1 140 ? -1.262 4.059 14.118 1.00 75.31 140 PHE A C 1
ATOM 1081 O O . PHE A 1 140 ? -2.309 3.754 14.694 1.00 75.31 140 PHE A O 1
ATOM 1088 N N . TYR A 1 141 ? -1.026 5.318 13.751 1.00 78.56 141 TYR A N 1
ATOM 1089 C CA . TYR A 1 141 ? -2.034 6.380 13.752 1.00 78.56 141 TYR A CA 1
ATOM 1090 C C . TYR A 1 141 ? -1.723 7.350 12.617 1.00 78.56 141 TYR A C 1
ATOM 1092 O O . TYR A 1 141 ? -0.560 7.508 12.233 1.00 78.56 141 TYR A O 1
ATOM 1100 N N . ALA A 1 142 ? -2.766 7.993 12.106 1.00 80.00 142 ALA A N 1
ATOM 1101 C CA . ALA A 1 142 ? -2.673 8.991 11.054 1.00 80.00 142 ALA A CA 1
ATOM 1102 C C . ALA A 1 142 ? -3.474 10.215 11.498 1.00 80.00 142 ALA A C 1
ATOM 1104 O O . ALA A 1 142 ? -4.703 10.228 11.436 1.00 80.00 142 ALA A O 1
ATOM 1105 N N . GLU A 1 143 ? -2.768 11.222 12.006 1.00 81.38 143 GLU A N 1
ATOM 1106 C CA . GLU A 1 143 ? -3.375 12.497 12.391 1.00 81.38 143 GLU A CA 1
ATOM 1107 C C . GLU A 1 143 ? -3.273 13.465 11.198 1.00 81.38 143 GLU A C 1
ATOM 1109 O O . GLU A 1 143 ? -2.148 13.714 10.739 1.00 81.38 143 GLU A O 1
ATOM 1114 N N . PRO A 1 144 ? -4.405 14.012 10.708 1.00 79.19 144 PRO A N 1
ATOM 1115 C CA . PRO A 1 144 ? -4.409 15.128 9.763 1.00 79.19 144 PRO A CA 1
ATOM 1116 C C . PRO A 1 144 ? -3.516 16.269 10.268 1.00 79.19 144 PRO A C 1
ATOM 1118 O O . PRO A 1 144 ? -3.567 16.632 11.450 1.00 79.19 144 PRO A O 1
ATOM 1121 N N . THR A 1 145 ? -2.670 16.829 9.406 1.00 71.38 145 THR A N 1
ATOM 1122 C CA . THR A 1 145 ? -1.875 18.010 9.759 1.00 71.38 145 THR A CA 1
ATOM 1123 C C . THR A 1 145 ? -2.704 19.290 9.726 1.00 71.38 145 THR A C 1
ATOM 1125 O O . THR A 1 145 ? -2.422 20.206 10.508 1.00 71.38 145 THR A O 1
ATOM 1128 N N . ASP A 1 146 ? -3.764 19.315 8.918 1.00 75.06 146 ASP A N 1
ATOM 1129 C CA . ASP A 1 146 ? -4.752 20.378 8.805 1.00 75.06 146 ASP A CA 1
ATOM 1130 C C . ASP A 1 146 ? -6.179 19.798 8.773 1.00 75.06 146 ASP A C 1
ATOM 1132 O O . ASP A 1 146 ? -6.699 19.360 7.754 1.00 75.06 146 ASP A O 1
ATOM 1136 N N . TYR A 1 147 ? -6.887 19.877 9.902 1.00 77.69 147 TYR A N 1
ATOM 1137 C CA . TYR A 1 147 ? -8.283 19.429 10.006 1.00 77.69 147 TYR A CA 1
ATOM 1138 C C . TYR A 1 147 ? -9.279 20.229 9.147 1.00 77.69 147 TYR A C 1
ATOM 1140 O O . TYR A 1 147 ? -10.452 19.853 9.067 1.00 77.69 147 TYR A O 1
ATOM 1148 N N . SER A 1 148 ? -8.862 21.354 8.558 1.00 79.12 148 SER A N 1
ATOM 1149 C CA . SER A 1 148 ? -9.666 22.091 7.581 1.00 79.12 148 SER A CA 1
ATOM 1150 C C . SER A 1 148 ? -9.487 21.579 6.152 1.00 79.12 148 SER A C 1
ATOM 1152 O O . SER A 1 148 ? -10.318 21.898 5.296 1.00 79.12 148 SER A O 1
ATOM 1154 N N . ASP A 1 149 ? -8.479 20.737 5.915 1.00 79.62 149 ASP A N 1
ATOM 1155 C CA . ASP A 1 149 ? -8.294 20.030 4.661 1.00 79.62 149 ASP A CA 1
ATOM 1156 C C . ASP A 1 149 ? -9.227 18.812 4.591 1.00 79.62 149 ASP A C 1
ATOM 1158 O O . ASP A 1 149 ? -9.089 17.801 5.288 1.00 79.62 149 ASP A O 1
ATOM 1162 N N . THR A 1 150 ? -10.235 18.914 3.727 1.00 82.06 150 THR A N 1
ATOM 1163 C CA . THR A 1 150 ? -11.180 17.821 3.490 1.00 82.06 150 THR A CA 1
ATOM 1164 C C . THR A 1 150 ? -10.528 16.603 2.832 1.00 82.06 150 THR A C 1
ATOM 1166 O O . THR A 1 150 ? -11.096 15.513 2.927 1.00 82.06 150 THR A O 1
ATOM 1169 N N . GLY A 1 151 ? -9.369 16.775 2.188 1.00 84.38 151 GLY A N 1
ATOM 1170 C CA . GLY A 1 151 ? -8.558 15.713 1.601 1.00 84.38 151 GLY A CA 1
ATOM 1171 C C . GLY A 1 151 ? -7.978 14.794 2.671 1.00 84.38 151 GLY A C 1
ATOM 1172 O O . GLY A 1 151 ? -8.295 13.604 2.678 1.00 84.38 151 GLY A O 1
ATOM 1173 N N . GLU A 1 152 ? -7.231 15.339 3.636 1.00 83.94 152 GLU A N 1
ATOM 1174 C CA . GLU A 1 152 ? -6.635 14.572 4.743 1.00 83.94 152 GLU A CA 1
ATOM 1175 C C . GLU A 1 152 ? -7.692 13.849 5.587 1.00 83.94 152 GLU A C 1
ATOM 1177 O O . GLU A 1 152 ? -7.606 12.643 5.841 1.00 83.94 152 GLU A O 1
ATOM 1182 N N . VAL A 1 153 ? -8.729 14.579 6.011 1.00 86.50 153 VAL A N 1
ATOM 1183 C CA . VAL A 1 153 ? -9.819 14.013 6.820 1.00 86.50 153 VAL A CA 1
ATOM 1184 C C . VAL A 1 153 ? -10.578 12.951 6.023 1.00 86.50 153 VAL A C 1
ATOM 1186 O O . VAL A 1 153 ? -10.924 11.891 6.556 1.00 86.50 153 VAL A O 1
ATOM 1189 N N . GLY A 1 154 ? -10.813 13.212 4.735 1.00 89.50 154 GLY A N 1
ATOM 1190 C CA . GLY A 1 154 ? -11.429 12.269 3.812 1.00 89.50 154 GLY A CA 1
ATOM 1191 C C . GLY A 1 154 ? -10.594 11.004 3.633 1.00 89.50 154 GLY A C 1
ATOM 1192 O O . GLY A 1 154 ? -11.154 9.909 3.663 1.00 89.50 154 GLY A O 1
ATOM 1193 N N . ALA A 1 155 ? -9.272 11.127 3.512 1.00 89.88 155 ALA A N 1
ATOM 1194 C CA . ALA A 1 155 ? -8.345 10.009 3.364 1.00 89.88 155 ALA A CA 1
ATOM 1195 C C . ALA A 1 155 ? -8.372 9.082 4.584 1.00 89.88 155 ALA A C 1
ATOM 1197 O O . ALA A 1 155 ? -8.520 7.870 4.427 1.00 89.88 155 ALA A O 1
ATOM 1198 N N . VAL A 1 156 ? -8.324 9.632 5.803 1.00 89.75 156 VAL A N 1
ATOM 1199 C CA . VAL A 1 156 ? -8.438 8.829 7.036 1.00 89.75 156 VAL A CA 1
ATOM 1200 C C . VAL A 1 156 ? -9.808 8.145 7.125 1.00 89.75 156 VAL A C 1
ATOM 1202 O O . VAL A 1 156 ? -9.902 6.975 7.507 1.00 89.75 156 VAL A O 1
ATOM 1205 N N . ALA A 1 157 ? -10.885 8.838 6.745 1.00 90.88 157 ALA A N 1
ATOM 1206 C CA . ALA A 1 157 ? -12.224 8.251 6.714 1.00 90.88 157 ALA A CA 1
ATOM 1207 C C . ALA A 1 157 ? -12.336 7.111 5.685 1.00 90.88 157 ALA A C 1
ATOM 1209 O O . ALA A 1 157 ? -12.898 6.056 5.993 1.00 90.88 157 ALA A O 1
ATOM 1210 N N . PHE A 1 158 ? -11.774 7.293 4.487 1.00 91.81 158 PHE A N 1
ATOM 1211 C CA . PHE A 1 158 ? -11.728 6.267 3.449 1.00 91.81 158 PHE A CA 1
ATOM 1212 C C . PHE A 1 158 ? -10.921 5.051 3.909 1.00 91.81 158 PHE A C 1
ATOM 1214 O O . PHE A 1 158 ? -11.432 3.931 3.852 1.00 91.81 158 PHE A O 1
ATOM 1221 N N . ALA A 1 159 ? -9.729 5.269 4.466 1.00 92.94 159 ALA A N 1
ATOM 1222 C CA . ALA A 1 159 ? -8.890 4.226 5.042 1.00 92.94 159 ALA A CA 1
ATOM 1223 C C . ALA A 1 159 ? -9.649 3.392 6.090 1.00 92.94 159 ALA A C 1
ATOM 1225 O O . ALA A 1 159 ? -9.740 2.172 5.984 1.00 92.94 159 ALA A O 1
ATOM 1226 N N . ASN A 1 160 ? -10.297 4.039 7.062 1.00 92.69 160 ASN A N 1
ATOM 1227 C CA . ASN A 1 160 ? -11.089 3.334 8.072 1.00 92.69 160 ASN A CA 1
ATOM 1228 C C . ASN A 1 160 ? -12.295 2.580 7.479 1.00 92.69 160 ASN A C 1
ATOM 1230 O O . ASN A 1 160 ? -12.694 1.546 8.016 1.00 92.69 160 ASN A O 1
ATOM 1234 N N . SER A 1 161 ? -12.865 3.041 6.360 1.00 92.50 161 SER A N 1
ATOM 1235 C CA . SER A 1 161 ? -13.956 2.328 5.681 1.00 92.50 161 SER A CA 1
ATOM 1236 C C . SER A 1 161 ? -13.500 0.997 5.062 1.00 92.50 161 SER A C 1
ATOM 1238 O O . SER A 1 161 ? -14.174 -0.027 5.230 1.00 92.50 161 SER A O 1
ATOM 1240 N N . ILE A 1 162 ? -12.325 0.974 4.424 1.00 92.44 162 ILE A N 1
ATOM 1241 C CA . ILE A 1 162 ? -11.757 -0.249 3.840 1.00 92.44 162 ILE A CA 1
ATOM 1242 C C . ILE A 1 162 ? -11.211 -1.184 4.926 1.00 92.44 162 ILE A C 1
ATOM 1244 O O . ILE A 1 162 ? -11.460 -2.386 4.862 1.00 92.44 162 ILE A O 1
ATOM 1248 N N . LEU A 1 163 ? -10.596 -0.650 5.987 1.00 92.88 163 LEU A N 1
ATOM 1249 C CA . LEU A 1 163 ? -10.150 -1.432 7.149 1.00 92.88 163 LEU A CA 1
ATOM 1250 C C . LEU A 1 163 ? -11.320 -2.073 7.910 1.00 92.88 163 LEU A C 1
ATOM 1252 O O . LEU A 1 163 ? -11.245 -3.229 8.317 1.00 92.88 163 LEU A O 1
ATOM 1256 N N . SER A 1 164 ? -12.441 -1.363 8.063 1.00 92.44 164 SER A N 1
ATOM 1257 C CA . SER A 1 164 ? -13.667 -1.923 8.649 1.00 92.44 164 SER A CA 1
ATOM 1258 C C . SER A 1 164 ? -14.202 -3.099 7.824 1.00 92.44 164 SER A C 1
ATOM 1260 O O . SER A 1 164 ? -14.546 -4.152 8.368 1.00 92.44 164 SER A O 1
ATOM 1262 N N . THR A 1 165 ? -14.198 -2.955 6.495 1.00 91.56 165 THR A N 1
ATOM 1263 C CA . THR A 1 165 ? -14.587 -4.027 5.570 1.00 91.56 165 THR A CA 1
ATOM 1264 C C . THR A 1 165 ? -13.647 -5.227 5.698 1.00 91.56 165 THR A C 1
ATOM 1266 O O . THR A 1 165 ? -14.121 -6.355 5.848 1.00 91.56 165 THR A O 1
ATOM 1269 N N . LEU A 1 166 ? -12.335 -4.986 5.743 1.00 91.31 166 LEU A N 1
ATOM 1270 C CA . LEU A 1 166 ? -11.309 -6.005 5.961 1.00 91.31 166 LEU A CA 1
ATOM 1271 C C . LEU A 1 166 ? -11.534 -6.772 7.276 1.00 91.31 166 LEU A C 1
ATOM 1273 O O . LEU A 1 166 ? -11.617 -7.999 7.266 1.00 91.31 166 LEU A O 1
ATOM 1277 N N . ASN A 1 167 ? -11.724 -6.060 8.392 1.00 91.44 167 ASN A N 1
ATOM 1278 C CA . ASN A 1 167 ? -11.965 -6.654 9.714 1.00 91.44 167 ASN A CA 1
ATOM 1279 C C . ASN A 1 167 ? -13.239 -7.504 9.769 1.00 91.44 167 ASN A C 1
ATOM 1281 O O . ASN A 1 167 ? -13.305 -8.483 10.513 1.00 91.44 167 ASN A O 1
ATOM 1285 N N . SER A 1 168 ? -14.268 -7.132 9.005 1.00 89.19 168 SER A N 1
ATOM 1286 C CA . SER A 1 168 ? -15.524 -7.884 8.967 1.00 89.19 168 SER A CA 1
ATOM 1287 C C . SER A 1 168 ? -15.395 -9.233 8.250 1.00 89.19 168 SER A C 1
ATOM 1289 O O . SER A 1 168 ? -16.242 -10.107 8.434 1.00 89.19 168 SER A O 1
ATOM 1291 N N . GLY A 1 169 ? -14.377 -9.398 7.394 1.00 79.75 169 GLY A N 1
ATOM 1292 C CA . GLY A 1 169 ? -14.268 -10.531 6.470 1.00 79.75 169 GLY A CA 1
ATOM 1293 C C . GLY A 1 169 ? -15.411 -10.602 5.447 1.00 79.75 169 GLY A C 1
ATOM 1294 O O . GLY A 1 169 ? -15.515 -11.571 4.697 1.00 79.75 169 GLY A O 1
ATOM 1295 N N . THR A 1 170 ? -16.287 -9.594 5.418 1.00 66.12 170 THR A N 1
ATOM 1296 C CA . THR A 1 170 ? -17.450 -9.495 4.540 1.00 66.12 170 THR A CA 1
ATOM 1297 C C . THR A 1 170 ? -17.283 -8.273 3.651 1.00 66.12 170 THR A C 1
ATOM 1299 O O . THR A 1 170 ? -17.796 -7.196 3.935 1.00 66.12 170 THR A O 1
ATOM 1302 N N . GLY A 1 171 ? -16.523 -8.440 2.574 1.00 57.88 171 GLY A N 1
ATOM 1303 C CA . GLY A 1 171 ? -16.254 -7.399 1.591 1.00 57.88 171 GLY A CA 1
ATOM 1304 C C . GLY A 1 171 ? -16.407 -7.957 0.190 1.00 57.88 171 GLY A C 1
ATOM 1305 O O . GLY A 1 171 ? -15.959 -9.065 -0.095 1.00 57.88 171 GLY A O 1
ATOM 1306 N N . TRP A 1 172 ? -17.089 -7.210 -0.669 1.00 52.72 172 TRP A N 1
ATOM 1307 C CA . TRP A 1 172 ? -17.159 -7.511 -2.089 1.00 52.72 172 TRP A CA 1
ATOM 1308 C C . TRP A 1 172 ? -15.742 -7.472 -2.662 1.00 52.72 172 TRP A C 1
ATOM 1310 O O . TRP A 1 172 ? -15.076 -6.449 -2.569 1.00 52.72 172 TRP A O 1
ATOM 1320 N N . VAL A 1 173 ? -15.300 -8.581 -3.247 1.00 59.09 173 VAL A N 1
ATOM 1321 C CA . VAL A 1 173 ? -14.105 -8.634 -4.093 1.00 59.09 173 VAL A CA 1
ATOM 1322 C C . VAL A 1 173 ? -14.503 -7.940 -5.397 1.00 59.09 173 VAL A C 1
ATOM 1324 O O . VAL A 1 173 ? -15.193 -8.555 -6.215 1.00 59.09 173 VAL A O 1
ATOM 1327 N N . SER A 1 174 ? -14.217 -6.642 -5.554 1.00 59.25 174 SER A N 1
ATOM 1328 C CA . SER A 1 174 ? -14.596 -5.932 -6.790 1.00 59.25 174 SER A CA 1
ATOM 1329 C C . SER A 1 174 ? -13.604 -6.204 -7.920 1.00 59.25 174 SER A C 1
ATOM 1331 O O . SER A 1 174 ? -14.004 -6.228 -9.085 1.00 59.25 174 SER A O 1
ATOM 1333 N N . GLY A 1 175 ? -12.351 -6.515 -7.575 1.00 61.53 175 GLY A N 1
ATOM 1334 C CA . GLY A 1 175 ? -11.312 -6.953 -8.497 1.00 61.53 175 GLY A CA 1
ATOM 1335 C C . GLY A 1 175 ? -10.631 -8.225 -8.005 1.00 61.53 175 GLY A C 1
ATOM 1336 O O . GLY A 1 175 ? -10.450 -8.416 -6.811 1.00 61.53 175 GLY A O 1
ATOM 1337 N N . ALA A 1 176 ? -10.264 -9.108 -8.935 1.00 76.69 176 ALA A N 1
ATOM 1338 C CA . ALA A 1 176 ? -9.276 -10.141 -8.659 1.00 76.69 176 ALA A CA 1
ATOM 1339 C C . ALA A 1 176 ? -7.910 -9.545 -9.003 1.00 76.69 176 ALA A C 1
ATOM 1341 O O . ALA A 1 176 ? -7.612 -9.366 -10.190 1.00 76.69 176 ALA A O 1
ATOM 1342 N N . TYR A 1 177 ? -7.119 -9.203 -7.990 1.00 83.31 177 TYR A N 1
ATOM 1343 C CA . TYR A 1 177 ? -5.763 -8.696 -8.173 1.00 83.31 177 TYR A CA 1
ATOM 1344 C C . TYR A 1 177 ? -4.725 -9.784 -7.947 1.00 83.31 177 TYR A C 1
ATOM 1346 O O . TYR A 1 177 ? -4.845 -10.594 -7.034 1.00 83.31 177 TYR A O 1
ATOM 1354 N N . GLU A 1 178 ? -3.673 -9.776 -8.756 1.00 86.50 178 GLU A N 1
ATOM 1355 C CA . GLU A 1 178 ? -2.437 -10.480 -8.439 1.00 86.50 178 GLU A CA 1
ATOM 1356 C C . GLU A 1 178 ? -1.389 -9.445 -8.035 1.00 86.50 178 GLU A C 1
ATOM 1358 O O . GLU A 1 178 ? -1.096 -8.508 -8.786 1.00 86.50 178 GLU A O 1
ATOM 1363 N N . LEU A 1 179 ? -0.871 -9.587 -6.815 1.00 88.25 179 LEU A N 1
ATOM 1364 C CA . LEU A 1 179 ? 0.137 -8.686 -6.277 1.00 88.25 179 LEU A CA 1
ATOM 1365 C C . LEU A 1 179 ? 1.540 -9.113 -6.684 1.00 88.25 179 LEU A C 1
ATOM 1367 O O . LEU A 1 179 ? 1.858 -10.299 -6.780 1.00 88.25 179 LEU A O 1
ATOM 1371 N N . PHE A 1 180 ? 2.402 -8.122 -6.853 1.00 86.81 180 PHE A N 1
ATOM 1372 C CA . PHE A 1 180 ? 3.836 -8.322 -6.954 1.00 86.81 180 PHE A CA 1
ATOM 1373 C C . PHE A 1 180 ? 4.562 -7.309 -6.079 1.00 86.81 180 PHE A C 1
ATOM 1375 O O . PHE A 1 180 ? 4.141 -6.162 -5.903 1.00 86.81 180 PHE A O 1
ATOM 1382 N N . TRP A 1 181 ? 5.685 -7.755 -5.534 1.00 89.00 181 TRP A N 1
ATOM 1383 C CA . TRP A 1 181 ? 6.472 -6.992 -4.581 1.00 89.00 181 TRP A CA 1
ATOM 1384 C C . TRP A 1 181 ? 7.744 -6.511 -5.267 1.00 89.00 181 TRP A C 1
ATOM 1386 O O . TRP A 1 181 ? 8.378 -7.239 -6.033 1.00 89.00 181 TRP A O 1
ATOM 1396 N N . LEU A 1 182 ? 8.118 -5.265 -5.011 1.00 88.00 182 LEU A N 1
ATOM 1397 C CA . LEU A 1 182 ? 9.296 -4.622 -5.574 1.00 88.00 182 LEU A CA 1
ATOM 1398 C C . LEU A 1 182 ? 10.300 -4.379 -4.457 1.00 88.00 182 LEU A C 1
ATOM 1400 O O . LEU A 1 182 ? 10.177 -3.443 -3.667 1.00 88.00 182 LEU A O 1
ATOM 1404 N N . GLN A 1 183 ? 11.324 -5.225 -4.417 1.00 87.81 183 GLN A N 1
ATOM 1405 C CA . GLN A 1 183 ? 12.390 -5.154 -3.428 1.00 87.81 183 GLN A CA 1
ATOM 1406 C C . GLN A 1 183 ? 13.527 -4.245 -3.891 1.00 87.81 183 GLN A C 1
ATOM 1408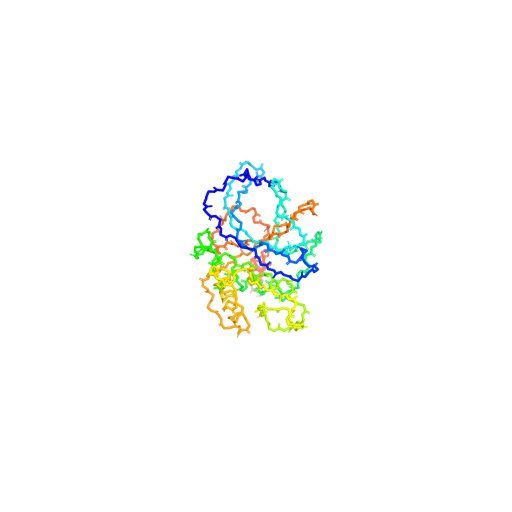 O O . GLN A 1 183 ? 14.162 -4.548 -4.904 1.00 87.81 183 GLN A O 1
ATOM 1413 N N . ASN A 1 184 ? 13.857 -3.183 -3.153 1.00 87.06 184 ASN A N 1
ATOM 1414 C CA . ASN A 1 184 ? 14.988 -2.318 -3.494 1.00 87.06 184 ASN A CA 1
ATOM 1415 C C . ASN A 1 184 ? 16.321 -3.077 -3.352 1.00 87.06 184 ASN A C 1
ATOM 1417 O O . ASN A 1 184 ? 16.759 -3.416 -2.258 1.00 87.06 184 ASN A O 1
ATOM 1421 N N . THR A 1 185 ? 17.022 -3.319 -4.455 1.00 84.25 185 THR A N 1
ATOM 1422 C CA . THR A 1 185 ? 18.206 -4.203 -4.499 1.00 84.25 185 THR A CA 1
ATOM 1423 C C . THR A 1 185 ? 19.360 -3.705 -3.627 1.00 84.25 185 THR A C 1
ATOM 1425 O O . THR A 1 185 ? 20.132 -4.506 -3.106 1.00 84.25 185 THR A O 1
ATOM 1428 N N . ASN A 1 186 ? 19.463 -2.391 -3.438 1.00 81.88 186 ASN A N 1
ATOM 1429 C CA . ASN A 1 186 ? 20.551 -1.764 -2.693 1.00 81.88 186 ASN A CA 1
ATOM 1430 C C . ASN A 1 186 ? 20.188 -1.492 -1.226 1.00 81.88 186 ASN A C 1
ATOM 1432 O O . ASN A 1 186 ? 21.039 -1.015 -0.480 1.00 81.88 186 ASN A O 1
ATOM 1436 N N . ASN A 1 187 ? 18.947 -1.787 -0.818 1.00 82.69 187 ASN A N 1
ATOM 1437 C CA . ASN A 1 187 ? 18.406 -1.522 0.517 1.00 82.69 187 ASN A CA 1
ATOM 1438 C C . ASN A 1 187 ? 18.568 -0.057 0.980 1.00 82.69 187 ASN A C 1
ATOM 1440 O O . ASN A 1 187 ? 18.724 0.218 2.168 1.00 82.69 187 ASN A O 1
ATOM 1444 N N . VAL A 1 188 ? 18.576 0.886 0.032 1.00 82.06 188 VAL A N 1
ATOM 1445 C CA . VAL A 1 188 ? 18.693 2.332 0.310 1.00 82.06 188 VAL A CA 1
ATOM 1446 C C . VAL A 1 188 ? 17.375 3.075 0.127 1.00 82.06 188 VAL A C 1
ATOM 1448 O O . VAL A 1 188 ? 17.206 4.143 0.704 1.00 82.06 188 VAL A O 1
ATOM 1451 N N . GLY A 1 189 ? 16.472 2.529 -0.687 1.00 80.44 189 GLY A N 1
ATOM 1452 C CA . GLY A 1 189 ? 15.126 3.053 -0.893 1.00 80.44 189 GLY A CA 1
ATOM 1453 C C . GLY A 1 189 ? 14.073 2.131 -0.295 1.00 80.44 189 GLY A C 1
ATOM 1454 O O . GLY A 1 189 ? 14.375 0.987 0.057 1.00 80.44 189 GLY A O 1
ATOM 1455 N N . GLU A 1 190 ? 12.853 2.643 -0.194 1.00 85.69 190 GLU A N 1
ATOM 1456 C CA . GLU A 1 190 ? 11.682 1.883 0.241 1.00 85.69 190 GLU A CA 1
ATOM 1457 C C . GLU A 1 190 ? 11.414 0.660 -0.635 1.00 85.69 190 GLU A C 1
ATOM 1459 O O . GLU A 1 190 ? 11.818 0.587 -1.797 1.00 85.69 190 GLU A O 1
ATOM 1464 N N . ASN A 1 191 ? 10.724 -0.313 -0.055 1.00 89.06 191 ASN A N 1
ATOM 1465 C CA . ASN A 1 191 ? 10.175 -1.431 -0.796 1.00 89.06 191 ASN A CA 1
ATOM 1466 C C . ASN A 1 191 ? 8.706 -1.142 -1.142 1.00 89.06 191 ASN A C 1
ATOM 1468 O O . ASN A 1 191 ? 8.014 -0.471 -0.376 1.00 89.06 191 ASN A O 1
ATOM 1472 N N . LEU A 1 192 ? 8.228 -1.653 -2.279 1.00 89.69 192 LEU A N 1
ATOM 1473 C CA . LEU A 1 192 ? 6.910 -1.296 -2.814 1.00 89.69 192 LEU A CA 1
ATOM 1474 C C . LEU A 1 192 ? 6.042 -2.525 -3.086 1.00 89.69 192 LEU A C 1
ATOM 1476 O O . LEU A 1 192 ? 6.552 -3.611 -3.369 1.00 89.69 192 LEU A O 1
ATOM 1480 N N . VAL A 1 193 ? 4.729 -2.329 -3.097 1.00 91.69 193 VAL A N 1
ATOM 1481 C CA . VAL A 1 193 ? 3.754 -3.285 -3.634 1.00 91.69 193 VAL A CA 1
ATOM 1482 C C . VAL A 1 193 ? 2.981 -2.663 -4.775 1.00 91.69 193 VAL A C 1
ATOM 1484 O O . VAL A 1 193 ? 2.689 -1.468 -4.790 1.00 91.69 193 VAL A O 1
ATOM 1487 N N . SER A 1 194 ? 2.637 -3.494 -5.741 1.00 88.75 194 SER A N 1
ATOM 1488 C CA . SER A 1 194 ? 1.717 -3.145 -6.805 1.00 88.75 194 SER A CA 1
ATOM 1489 C C . SER A 1 194 ? 0.863 -4.365 -7.137 1.00 88.75 194 SER A C 1
ATOM 1491 O O . SER A 1 194 ? 1.149 -5.486 -6.711 1.00 88.75 194 SER A O 1
ATOM 1493 N N . GLY A 1 195 ? -0.224 -4.131 -7.858 1.00 87.06 195 GLY A N 1
ATOM 1494 C CA . GLY A 1 195 ? -1.174 -5.157 -8.245 1.00 87.06 195 GLY A CA 1
ATOM 1495 C C . GLY A 1 195 ? -1.602 -4.966 -9.686 1.00 87.06 195 GLY A C 1
ATOM 1496 O O . GLY A 1 195 ? -1.617 -3.851 -10.205 1.00 87.06 195 GLY A O 1
ATOM 1497 N N . TYR A 1 196 ? -1.968 -6.062 -10.334 1.00 81.12 196 TYR A N 1
ATOM 1498 C CA . TYR A 1 196 ? -2.586 -6.041 -11.652 1.00 81.12 196 TYR A CA 1
ATOM 1499 C C . TYR A 1 196 ? -3.836 -6.913 -11.653 1.00 81.12 196 TYR A C 1
ATOM 1501 O O . TYR A 1 196 ? -3.921 -7.905 -10.930 1.00 81.12 196 TYR A O 1
ATOM 1509 N N . THR A 1 197 ? -4.830 -6.549 -12.458 1.00 80.00 197 THR A N 1
ATOM 1510 C CA . THR A 1 197 ? -6.053 -7.347 -12.569 1.00 80.00 197 THR A CA 1
ATOM 1511 C C . THR A 1 197 ? -5.732 -8.697 -13.210 1.00 80.00 197 THR A C 1
ATOM 1513 O O . THR A 1 197 ? -5.114 -8.744 -14.278 1.00 80.00 197 THR A O 1
ATOM 1516 N N . VAL A 1 198 ? -6.180 -9.794 -12.599 1.00 73.06 198 VAL A N 1
ATOM 1517 C CA . VAL A 1 198 ? -5.954 -11.165 -13.082 1.00 73.06 198 VAL A CA 1
ATOM 1518 C C . VAL A 1 198 ? -6.379 -11.300 -14.548 1.00 73.06 198 VAL A C 1
ATOM 1520 O O . VAL A 1 198 ? -7.490 -10.942 -14.935 1.00 73.06 198 VAL A O 1
ATOM 1523 N N . GLY A 1 199 ? -5.481 -11.838 -15.376 1.00 67.75 199 GLY A N 1
ATOM 1524 C CA . GLY A 1 199 ? -5.685 -11.990 -16.823 1.00 67.75 199 GLY A CA 1
ATOM 1525 C C . GLY A 1 199 ? -5.180 -10.814 -17.664 1.00 67.75 199 GLY A C 1
ATOM 1526 O O . GLY A 1 199 ? -5.015 -10.963 -18.876 1.00 67.75 199 GLY A O 1
ATOM 1527 N N . SER A 1 200 ? -4.844 -9.690 -17.035 1.00 62.84 200 SER A N 1
ATOM 1528 C CA . SER A 1 200 ? -4.032 -8.628 -17.632 1.00 62.84 200 SER A CA 1
ATOM 1529 C C . SER A 1 200 ? -2.581 -9.011 -17.379 1.00 62.84 200 SER A C 1
ATOM 1531 O O . SER A 1 200 ? -2.169 -9.050 -16.233 1.00 62.84 200 SER A O 1
ATOM 1533 N N . ASN A 1 201 ? -1.800 -9.361 -18.399 1.00 60.53 201 ASN A N 1
ATOM 1534 C CA . ASN A 1 201 ? -0.364 -9.547 -18.197 1.00 60.53 201 ASN 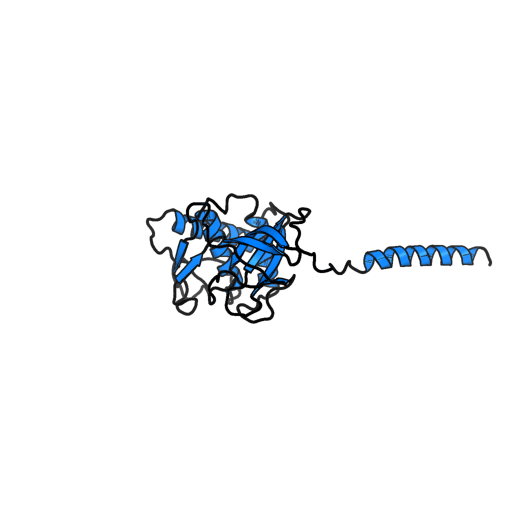A CA 1
ATOM 1535 C C . ASN A 1 201 ? 0.322 -8.193 -18.435 1.00 60.53 201 ASN A C 1
ATOM 1537 O O . ASN A 1 201 ? 0.455 -7.810 -19.599 1.00 60.53 201 ASN A O 1
ATOM 1541 N N . PRO A 1 202 ? 0.750 -7.461 -17.392 1.00 58.59 202 PRO A N 1
ATOM 1542 C CA . PRO A 1 202 ? 1.423 -6.167 -17.552 1.00 58.59 202 PRO A CA 1
ATOM 1543 C C . PRO A 1 202 ? 2.832 -6.282 -18.166 1.00 58.59 202 PRO A C 1
ATOM 1545 O O . PRO A 1 202 ? 3.513 -5.277 -18.326 1.00 58.59 202 PRO A O 1
ATOM 1548 N N . GLY A 1 203 ? 3.292 -7.486 -18.530 1.00 56.84 203 GLY A N 1
ATOM 1549 C CA . GLY A 1 203 ? 4.605 -7.683 -19.142 1.00 56.84 203 GLY A CA 1
ATOM 1550 C C . GLY A 1 203 ? 5.733 -7.876 -18.130 1.00 56.84 203 GLY A C 1
ATOM 1551 O O . GLY A 1 203 ? 6.899 -7.916 -18.524 1.00 56.84 203 GLY A O 1
ATOM 1552 N N . PHE A 1 204 ? 5.420 -8.073 -16.843 1.00 59.25 204 PHE A N 1
ATOM 1553 C CA . PHE A 1 204 ? 6.409 -8.631 -15.925 1.00 59.25 204 PHE A CA 1
ATOM 1554 C C . PHE A 1 204 ? 6.811 -10.021 -16.428 1.00 59.25 204 PHE A C 1
ATOM 1556 O O . PHE A 1 204 ? 5.943 -10.805 -16.832 1.00 59.25 204 PHE A O 1
ATOM 1563 N N . PRO A 1 205 ? 8.109 -10.374 -16.411 1.00 49.84 205 PRO A N 1
ATOM 1564 C CA . PRO A 1 205 ? 8.494 -11.760 -16.571 1.00 49.84 205 PRO A CA 1
ATOM 1565 C C . PRO A 1 205 ? 7.885 -12.497 -15.384 1.00 49.84 205 PRO A C 1
ATOM 1567 O O . PRO A 1 205 ? 8.411 -12.408 -14.277 1.00 49.84 205 PRO A O 1
ATOM 1570 N N . ALA A 1 206 ? 6.745 -13.158 -15.604 1.00 44.38 206 ALA A N 1
ATOM 1571 C CA . ALA A 1 206 ? 6.135 -14.017 -14.609 1.00 44.38 206 ALA A CA 1
ATOM 1572 C C . ALA A 1 206 ? 7.255 -14.917 -14.090 1.00 44.38 206 ALA A C 1
ATOM 1574 O O . ALA A 1 206 ? 7.837 -15.695 -14.859 1.00 44.38 206 ALA A O 1
ATOM 1575 N N . ALA A 1 207 ? 7.618 -14.761 -12.813 1.00 40.81 207 ALA A N 1
ATOM 1576 C CA . ALA A 1 207 ? 8.450 -15.754 -12.163 1.00 40.81 207 ALA A CA 1
ATOM 1577 C C . ALA A 1 207 ? 7.772 -17.097 -12.462 1.00 40.81 207 ALA A C 1
ATOM 1579 O O . ALA A 1 207 ? 6.546 -17.154 -12.342 1.00 40.81 207 ALA A O 1
ATOM 1580 N N . PRO A 1 208 ? 8.493 -18.128 -12.948 1.00 34.44 208 PRO A N 1
ATOM 1581 C CA . PRO A 1 208 ? 7.867 -19.372 -13.362 1.00 34.44 208 PRO A CA 1
ATOM 1582 C C . PRO A 1 208 ? 6.973 -19.859 -12.229 1.00 34.44 208 PRO A C 1
ATOM 1584 O O . PRO A 1 208 ? 7.474 -20.307 -11.199 1.00 34.44 208 PRO A O 1
ATOM 1587 N N . ILE A 1 209 ? 5.656 -19.711 -12.393 1.00 37.47 209 ILE A N 1
ATOM 1588 C CA . ILE A 1 209 ? 4.704 -20.183 -11.401 1.00 37.47 209 ILE A CA 1
ATOM 1589 C C . ILE A 1 209 ? 4.960 -21.687 -11.364 1.00 37.47 209 ILE A C 1
ATOM 1591 O O . ILE A 1 209 ? 4.895 -22.323 -12.427 1.00 37.47 209 ILE A O 1
ATOM 1595 N N . PRO A 1 210 ? 5.312 -22.277 -10.208 1.00 40.16 210 PRO A N 1
ATOM 1596 C CA . PRO A 1 210 ? 5.348 -23.715 -10.092 1.00 40.16 210 PRO A CA 1
ATOM 1597 C C . PRO A 1 210 ? 3.911 -24.166 -10.319 1.00 40.16 210 PRO A C 1
ATOM 1599 O O . PRO A 1 210 ? 3.088 -24.137 -9.408 1.00 40.16 210 PRO A O 1
ATOM 1602 N N . LEU A 1 211 ? 3.584 -24.514 -11.567 1.00 36.47 211 LEU A N 1
ATOM 1603 C CA . LEU A 1 211 ? 2.320 -25.147 -11.883 1.00 36.47 211 LEU A CA 1
ATOM 1604 C C . LEU A 1 211 ? 2.236 -26.325 -10.918 1.00 36.47 211 LEU A C 1
ATOM 1606 O O . LEU A 1 211 ? 3.160 -27.152 -10.915 1.00 36.47 211 LEU A O 1
ATOM 1610 N N . PRO A 1 212 ? 1.200 -26.394 -10.061 1.00 44.16 212 PRO A N 1
ATOM 1611 C CA . PRO A 1 212 ? 1.067 -27.513 -9.159 1.00 44.16 212 PRO A CA 1
ATOM 1612 C C . PRO A 1 212 ? 1.156 -28.762 -10.028 1.00 44.16 212 PRO A C 1
ATOM 1614 O O . PRO A 1 212 ? 0.536 -28.846 -11.096 1.00 44.16 212 PRO A O 1
ATOM 1617 N N . ALA A 1 213 ? 2.011 -29.697 -9.615 1.00 55.56 213 ALA A N 1
ATOM 1618 C CA . ALA A 1 213 ? 2.384 -30.878 -10.386 1.00 55.56 213 ALA A CA 1
ATOM 1619 C C . ALA A 1 213 ? 1.176 -31.698 -10.887 1.00 55.56 213 ALA A C 1
ATOM 1621 O O . ALA A 1 213 ? 1.355 -32.591 -11.705 1.00 55.56 213 ALA A O 1
ATOM 1622 N N . SER A 1 214 ? -0.046 -31.372 -10.453 1.00 51.47 214 SER A N 1
ATOM 1623 C CA . SER A 1 214 ? -1.355 -31.691 -11.026 1.00 51.47 214 SER A CA 1
ATOM 1624 C C . SER A 1 214 ? -1.382 -31.823 -12.551 1.00 51.47 214 SER A C 1
ATOM 1626 O O . SER A 1 214 ? -1.951 -32.789 -13.048 1.00 51.47 214 SER A O 1
ATOM 1628 N N . GLY A 1 215 ? -0.758 -30.911 -13.308 1.00 52.97 215 GLY A N 1
ATOM 1629 C CA . GLY A 1 215 ? -0.747 -30.994 -14.779 1.00 52.97 215 GLY A CA 1
ATOM 1630 C C . GLY A 1 215 ? 0.017 -32.219 -15.302 1.00 52.97 215 GLY A C 1
ATOM 1631 O O . GLY A 1 215 ? -0.470 -32.956 -16.160 1.00 52.97 215 GLY A O 1
ATOM 1632 N N . LEU A 1 216 ? 1.184 -32.496 -14.716 1.00 55.81 216 LEU A N 1
ATOM 1633 C CA . LEU A 1 216 ? 1.985 -33.684 -15.027 1.00 55.81 216 LEU A CA 1
ATOM 1634 C C . LEU A 1 216 ? 1.410 -34.954 -14.381 1.00 55.81 216 LEU A C 1
ATOM 1636 O O . LEU A 1 216 ? 1.494 -36.030 -14.971 1.00 55.81 216 LEU A O 1
ATOM 1640 N N . LEU A 1 217 ? 0.768 -34.841 -13.216 1.00 61.28 217 LEU A N 1
ATOM 1641 C CA . LEU A 1 217 ? 0.083 -35.939 -12.532 1.00 61.28 217 LEU A CA 1
ATOM 1642 C C . LEU A 1 217 ? -1.162 -36.402 -13.289 1.00 61.28 217 LEU A C 1
ATOM 1644 O O . LEU A 1 217 ? -1.429 -37.600 -13.324 1.00 61.28 217 LEU A O 1
ATOM 1648 N N . LEU A 1 218 ? -1.896 -35.496 -13.942 1.00 62.56 218 LEU A N 1
ATOM 1649 C CA . LEU A 1 218 ? -3.061 -35.856 -14.749 1.00 62.56 218 LEU A CA 1
ATOM 1650 C C . LEU A 1 218 ? -2.641 -36.610 -16.018 1.00 62.56 218 LEU A C 1
ATOM 1652 O O . LEU A 1 218 ? -3.219 -37.648 -16.343 1.00 62.56 218 LEU A O 1
ATOM 1656 N N . ILE A 1 219 ? -1.588 -36.143 -16.698 1.00 63.56 219 ILE A N 1
ATOM 1657 C CA . ILE A 1 219 ? -1.039 -36.818 -17.886 1.00 63.56 219 ILE A CA 1
ATOM 1658 C C . ILE A 1 219 ? -0.401 -38.163 -17.499 1.00 63.56 219 ILE A C 1
ATOM 1660 O O . ILE A 1 219 ? -0.656 -39.181 -18.149 1.00 63.56 219 ILE A O 1
ATOM 1664 N N . GLY A 1 220 ? 0.365 -38.210 -16.405 1.00 67.69 220 GLY A N 1
ATOM 1665 C CA . GLY A 1 220 ? 0.945 -39.446 -15.872 1.00 67.69 220 GLY A CA 1
ATOM 1666 C C . GLY A 1 220 ? -0.112 -40.452 -15.399 1.00 67.69 220 GLY A C 1
ATOM 1667 O O . GLY A 1 220 ? -0.014 -41.645 -15.696 1.00 67.69 220 GLY A O 1
ATOM 1668 N N . GLY A 1 221 ? -1.166 -39.975 -14.733 1.00 68.25 221 GLY A N 1
ATOM 1669 C CA . GLY A 1 221 ? -2.290 -40.783 -14.257 1.00 68.25 221 GLY A CA 1
ATOM 1670 C C . GLY A 1 221 ? -3.111 -41.397 -15.394 1.00 68.25 221 GLY A C 1
ATOM 1671 O O . GLY A 1 221 ? -3.443 -42.584 -15.346 1.00 68.25 221 GLY A O 1
ATOM 1672 N N . LEU A 1 222 ? -3.370 -40.639 -16.466 1.00 67.12 222 LEU A N 1
ATOM 1673 C CA . LEU A 1 222 ? -4.043 -41.148 -17.670 1.00 67.12 222 LEU A CA 1
ATOM 1674 C C . LEU A 1 222 ? -3.181 -42.172 -18.430 1.00 67.12 222 LEU A C 1
ATOM 1676 O O . LEU A 1 222 ? -3.700 -43.190 -18.900 1.00 67.12 222 LEU A O 1
ATOM 1680 N N . GLY A 1 223 ? -1.862 -41.962 -18.495 1.00 66.88 223 GLY A N 1
ATOM 1681 C CA . GLY A 1 223 ? -0.920 -42.916 -19.090 1.00 66.88 223 GLY A CA 1
ATOM 1682 C C . GLY A 1 223 ? -0.867 -44.256 -18.345 1.00 66.88 223 GLY A C 1
ATOM 1683 O O . GLY A 1 223 ? -0.925 -45.322 -18.967 1.00 66.88 223 GLY A O 1
ATOM 1684 N N . ALA A 1 224 ? -0.842 -44.223 -17.009 1.00 67.50 224 ALA A N 1
ATOM 1685 C CA . ALA A 1 224 ? -0.855 -45.428 -16.176 1.00 67.50 224 ALA A CA 1
ATOM 1686 C C . ALA A 1 224 ? -2.144 -46.256 -16.359 1.00 67.50 224 ALA A C 1
ATOM 1688 O O . ALA A 1 224 ? -2.094 -47.490 -16.419 1.00 67.50 224 ALA A O 1
ATOM 1689 N N . LEU A 1 225 ? -3.293 -45.594 -16.532 1.00 66.44 225 LEU A N 1
ATOM 1690 C CA . LEU A 1 225 ? -4.581 -46.261 -16.750 1.00 66.44 225 LEU A CA 1
ATOM 1691 C C . LEU A 1 225 ? -4.650 -46.980 -18.111 1.00 66.44 225 LEU A C 1
ATOM 1693 O O . LEU A 1 225 ? -5.188 -48.089 -18.211 1.00 66.44 2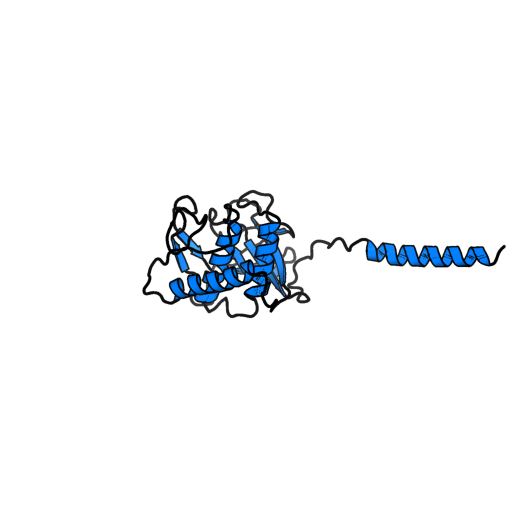25 LEU A O 1
ATOM 1697 N N . ALA A 1 226 ? -4.060 -46.397 -19.159 1.00 68.75 226 ALA A N 1
ATOM 1698 C CA . ALA A 1 226 ? -3.986 -47.016 -20.484 1.00 68.75 226 ALA A CA 1
ATOM 1699 C C . ALA A 1 226 ? -3.104 -48.281 -20.490 1.00 68.75 226 ALA A C 1
ATOM 1701 O O . ALA A 1 226 ? -3.472 -49.298 -21.090 1.00 68.75 226 ALA A O 1
ATOM 1702 N N . VAL A 1 227 ? -1.979 -48.264 -19.766 1.00 68.69 227 VAL A N 1
ATOM 1703 C CA . VAL A 1 227 ? -1.098 -49.436 -19.609 1.00 68.69 227 VAL A CA 1
ATOM 1704 C C . VAL A 1 227 ? -1.779 -50.540 -18.792 1.00 68.69 227 VAL A C 1
ATOM 1706 O O . VAL A 1 227 ? -1.730 -51.712 -19.180 1.00 68.69 227 VAL A O 1
ATOM 1709 N N . ALA A 1 228 ? -2.491 -50.187 -17.717 1.00 68.44 228 ALA A N 1
ATOM 1710 C CA . ALA A 1 228 ? -3.253 -51.148 -16.915 1.00 68.44 228 ALA A CA 1
ATOM 1711 C C . ALA A 1 228 ? -4.369 -51.840 -17.725 1.00 68.44 228 ALA A C 1
ATOM 1713 O O . ALA A 1 228 ? -4.601 -53.042 -17.565 1.00 68.44 228 ALA A O 1
ATOM 1714 N N . ARG A 1 229 ? -5.016 -51.127 -18.659 1.00 64.06 229 ARG A N 1
ATOM 1715 C CA . ARG A 1 229 ? -6.049 -51.700 -19.542 1.00 64.06 229 ARG A CA 1
ATOM 1716 C C . ARG A 1 229 ? -5.482 -52.706 -20.548 1.00 64.06 229 ARG A C 1
ATOM 1718 O O . ARG A 1 229 ? -6.167 -53.672 -20.883 1.00 64.06 229 ARG A O 1
ATOM 1725 N N . ARG A 1 230 ? -4.236 -52.531 -21.004 1.00 61.56 230 ARG A N 1
ATOM 1726 C CA . ARG A 1 230 ? -3.595 -53.446 -21.968 1.00 61.56 230 ARG A CA 1
ATOM 1727 C C . ARG A 1 230 ? -3.249 -54.803 -21.348 1.00 61.56 230 ARG A C 1
ATOM 1729 O O . ARG A 1 230 ? -3.343 -55.816 -22.033 1.00 61.56 230 ARG A O 1
ATOM 1736 N N . ARG A 1 231 ? -2.935 -54.844 -20.047 1.00 59.34 231 ARG A N 1
ATOM 1737 C CA . ARG A 1 231 ? -2.615 -56.095 -19.331 1.00 59.34 231 ARG A CA 1
ATOM 1738 C C . ARG A 1 231 ? -3.818 -57.019 -19.111 1.00 59.34 231 ARG A C 1
ATOM 1740 O O . ARG A 1 231 ? -3.622 -58.220 -19.004 1.00 59.34 231 ARG A O 1
ATOM 1747 N N . ARG A 1 232 ? -5.056 -56.508 -19.121 1.00 58.31 232 ARG A N 1
ATOM 1748 C CA . ARG A 1 232 ? -6.272 -57.337 -18.958 1.00 58.31 232 ARG A CA 1
ATOM 1749 C C . ARG A 1 232 ? -6.729 -58.073 -20.224 1.00 58.31 232 ARG A C 1
ATOM 1751 O O . ARG A 1 232 ? -7.716 -58.787 -20.163 1.00 58.31 232 ARG A O 1
ATOM 1758 N N . LYS A 1 233 ? -6.056 -57.892 -21.365 1.00 53.41 233 LYS A N 1
ATOM 1759 C CA . LYS A 1 233 ? -6.357 -58.628 -22.610 1.00 53.41 233 LYS A CA 1
ATOM 1760 C C . LYS A 1 233 ? -5.407 -59.800 -22.885 1.00 53.41 233 LYS A C 1
ATOM 1762 O O . LYS A 1 233 ? -5.541 -60.438 -23.921 1.00 53.41 233 LYS A O 1
ATOM 1767 N N . VAL A 1 234 ? -4.437 -60.046 -22.003 1.00 51.69 234 VAL A N 1
ATOM 1768 C CA . VAL A 1 234 ? -3.408 -61.095 -22.165 1.00 51.69 234 VAL A CA 1
ATOM 1769 C C . VAL A 1 234 ? -3.467 -62.122 -21.017 1.00 51.69 234 VAL A C 1
ATOM 1771 O O . VAL A 1 234 ? -2.576 -62.952 -20.887 1.00 51.69 234 VAL A O 1
ATOM 1774 N N . ALA A 1 235 ? -4.517 -62.073 -20.191 1.00 45.31 235 ALA A N 1
ATOM 1775 C CA . ALA A 1 235 ? -4.854 -63.096 -19.203 1.00 45.31 235 ALA A CA 1
ATOM 1776 C C . ALA A 1 235 ? -6.187 -63.741 -19.586 1.00 45.31 235 ALA A C 1
ATOM 1778 O O . ALA A 1 235 ? -7.065 -62.980 -20.059 1.00 45.31 235 ALA A O 1
#

pLDDT: mean 73.1, std 16.68, range [27.0, 93.5]

Secondary structure (DSSP, 8-state):
-----------S----EEEE--TTSGGGEEEE--EEEEEE-TTS-EEEEEEEE--TTS---TTPPEEEESSS-SSSS----HHHHHHHHHHHHHH-TTTS-TTT-HHHHHHHHHHHHHHHH--S-SPP--BSS--TT-S-B-B-S-TT-HHHHHHHHHHHHHHHHHHHT-------EEEEEEEETTSSS--EEEEEETT---S---------THHHHHHHHHHHHHHHHHHTT--

Foldseek 3Di:
DFWFFDPPPPPADDLWDKWQKDCVFLNRIAIFFKDWGWGADPVRDIDIFIKAFLARRAAADGRFGWDKDLADDDPDGQDDDPQLVVLLQLLCQQLVCPPDPRPHASLSGRLSNQLNNQSRQFDQPDQRAADLDPPVPGRIHTHDPDPVPPSSVSSNVSNRVSSVCSSVVNGHRNFNWRKIKIHGPVPRGTIIMGIDGPPDDSPDPPPPDPPPCVVVCVVVVVVVVVVVVVVVVVD

Organism: NCBI:txid1031541

Radius of gyration: 21.67 Å; chains: 1; bounding box: 38×85×46 Å

Sequence (235 aa):
MSWTPGPFGYPGDYKWDTFKTRANLSGGQATAGAFELTATLPDTSSFDFTAFSLDLEKPLIANQQYTVTNWPFSNGGVDLTDQQETAIQALFDIADPMSLDFTTNEIYSSGFQLALYEVVYETSGNPYTLAFESSGTTTFYAEPTDYSDTGEVGAVAFANSILSTLNSGTGWVSGAYELFWLQNTNNVGENLVSGYTVGSNPGFPAAPIPLPASGLLLIGGLGALAVARRRRKVA

InterPro domains:
  IPR022472 VPLPA-CTERM sorting domain [TIGR03370] (209-233)